Protein AF-A0A355S843-F1 (afdb_monomer_lite)

Foldseek 3Di:
DLQVVLVVQLVVLVVVCVVVVHDSVVSCPVSVVVSVVSLVVVCVVVVHDSQRCQLVVVSVDQVCVVPVVCGPHGSVVPDDRDDPDDADAAEDDLQQAQDPVSADPVRDDDPPADRHVLRNCQVVVHQEYEYEDQLDLVSRVVSLLSNCVRCCVRHVNHAYEYELPQRDAAVVSVVVSVVVLCPDPSNVSNVPPNSYPEYENNHHLVPPPDPVRVVVQVVDDPDTHYDYDPSPD

Sequence (233 aa):
SVFSAWHSLYQQQDCWAREQGCPPLLAHLGTSFVERMLIDGFCRNTGLSFMDAVHSNALGIDLGRIHPELAGTEPSDWLRAPGQSIIARHTVGLGDPLRGGDITEGERISDGLPHALLDAAVQYGLTHFKIKICGNLEVDVPRLRAVVAVISEVSPSFRYTLDGNEQYRDIETFRIHWETYQADPDLAILFEDNRLLFVEQPLHRDVALEEGVRDELAAWIGAPPMIIDESDG

Radius of gyration: 21.84 Å; chains: 1; bounding box: 55×47×53 Å

Structure (mmCIF, N/CA/C/O backbone):
data_AF-A0A355S843-F1
#
_entry.id   AF-A0A355S843-F1
#
loop_
_atom_site.group_PDB
_atom_site.id
_atom_site.type_symbol
_atom_site.label_atom_id
_atom_site.label_alt_id
_atom_site.label_comp_id
_atom_site.label_asym_id
_atom_site.label_entity_id
_atom_site.label_seq_id
_atom_site.pdbx_PDB_ins_code
_atom_site.Cartn_x
_atom_site.Cartn_y
_atom_site.Cartn_z
_atom_site.occupancy
_atom_site.B_iso_or_equiv
_atom_site.auth_seq_id
_atom_site.auth_comp_id
_atom_site.auth_asym_id
_atom_site.auth_atom_id
_atom_site.pdbx_PDB_model_num
ATOM 1 N N . SER A 1 1 ? -20.667 4.429 24.715 1.00 95.44 1 SER A N 1
ATOM 2 C CA . SER A 1 1 ? -19.202 4.426 24.543 1.00 95.44 1 SER A CA 1
ATOM 3 C C . SER A 1 1 ? -18.842 5.303 23.344 1.00 95.44 1 SER A C 1
ATOM 5 O O . SER A 1 1 ? -19.764 5.852 22.739 1.00 95.44 1 SER A O 1
ATOM 7 N N . VAL A 1 2 ? -17.556 5.461 23.000 1.00 97.62 2 VAL A N 1
ATOM 8 C CA . VAL A 1 2 ? -17.143 6.159 21.760 1.00 97.62 2 VAL A CA 1
ATOM 9 C C . VAL A 1 2 ? -17.789 5.489 20.547 1.00 97.62 2 VAL A C 1
ATOM 11 O O . VAL A 1 2 ? -18.437 6.155 19.741 1.00 97.62 2 VAL A O 1
ATOM 14 N N . PHE A 1 3 ? -17.729 4.159 20.503 1.00 97.50 3 PHE A N 1
ATOM 15 C CA . PHE A 1 3 ? -18.347 3.353 19.459 1.00 97.50 3 PHE A CA 1
ATOM 16 C C . PHE A 1 3 ? -19.860 3.584 19.332 1.00 97.50 3 PHE A C 1
ATOM 18 O O . PHE A 1 3 ? -20.354 3.797 18.232 1.00 97.50 3 PHE A O 1
ATOM 25 N N . SER A 1 4 ? -20.625 3.604 20.435 1.00 97.19 4 SER A N 1
ATOM 26 C CA . SER A 1 4 ? -22.083 3.819 20.345 1.00 97.19 4 SER A CA 1
ATOM 27 C C . SER A 1 4 ? -22.446 5.187 19.754 1.00 97.19 4 SER A C 1
ATOM 29 O O . SER A 1 4 ? -23.454 5.303 19.059 1.00 97.19 4 SER A O 1
ATOM 31 N N . ALA A 1 5 ? -21.646 6.220 20.048 1.00 96.81 5 ALA A N 1
ATOM 32 C CA . ALA A 1 5 ? -21.855 7.563 19.514 1.00 96.81 5 ALA A CA 1
ATOM 33 C C . ALA A 1 5 ? -21.564 7.611 18.008 1.00 96.81 5 ALA A C 1
ATOM 35 O O . ALA A 1 5 ? -22.396 8.105 17.247 1.00 96.81 5 ALA A O 1
ATOM 36 N N . TRP A 1 6 ? -20.435 7.034 17.585 1.00 95.81 6 TRP A N 1
ATOM 37 C CA . TRP A 1 6 ? -20.095 6.866 16.172 1.00 95.81 6 TRP A CA 1
ATOM 38 C C . TRP A 1 6 ? -21.171 6.080 15.417 1.00 95.81 6 TRP A C 1
ATOM 40 O O . TRP A 1 6 ? -21.702 6.577 14.431 1.00 95.81 6 TRP A O 1
ATOM 50 N N . HIS A 1 7 ? -21.564 4.909 15.919 1.00 95.50 7 HIS A N 1
ATOM 51 C CA . HIS A 1 7 ? -22.523 4.028 15.251 1.00 95.50 7 HIS A CA 1
ATOM 52 C C . HIS A 1 7 ? -23.886 4.708 15.054 1.00 95.50 7 HIS A C 1
ATOM 54 O O . HIS A 1 7 ? -24.507 4.577 14.004 1.00 95.50 7 HIS A O 1
ATOM 60 N N . SER A 1 8 ? -24.347 5.478 16.045 1.00 95.94 8 SER A N 1
ATOM 61 C CA . SER A 1 8 ? -25.584 6.262 15.932 1.00 95.94 8 SER A CA 1
ATOM 62 C C . SER A 1 8 ? -25.495 7.339 14.846 1.00 95.94 8 SER A C 1
ATOM 64 O O . SER A 1 8 ? -26.435 7.511 14.069 1.00 95.94 8 SER A O 1
ATOM 66 N N . LEU A 1 9 ? -24.368 8.053 14.771 1.00 95.56 9 LEU A N 1
ATOM 67 C CA . LEU A 1 9 ? -24.131 9.062 13.739 1.00 95.56 9 LEU A CA 1
ATOM 68 C C . LEU A 1 9 ? -24.029 8.426 12.348 1.00 95.56 9 LEU A C 1
ATOM 70 O O . LEU A 1 9 ? -24.656 8.914 11.413 1.00 95.56 9 LEU A O 1
ATOM 74 N N . TYR A 1 10 ? -23.279 7.330 12.230 1.00 93.56 10 TYR A N 1
ATOM 75 C CA . TYR A 1 10 ? -23.115 6.575 10.992 1.00 93.56 10 TYR A CA 1
ATOM 76 C C . TYR A 1 10 ? -24.474 6.146 10.427 1.00 93.56 10 TYR A C 1
ATOM 78 O O . TYR A 1 10 ? -24.776 6.432 9.274 1.00 93.56 10 TYR A O 1
ATOM 86 N N . GLN A 1 11 ? -25.342 5.556 11.257 1.00 94.06 11 GLN A N 1
ATOM 87 C CA . GLN A 1 11 ? -26.682 5.131 10.836 1.00 94.06 11 GLN A CA 1
ATOM 88 C C . GLN A 1 11 ? -27.570 6.298 10.388 1.00 94.06 11 GLN A C 1
ATOM 90 O O . GLN A 1 11 ? -28.279 6.185 9.392 1.00 94.06 11 GLN A O 1
ATOM 95 N N . GLN A 1 12 ? -27.542 7.424 11.106 1.00 95.19 12 GLN A N 1
ATOM 96 C CA . GLN A 1 12 ? -28.318 8.608 10.725 1.00 95.19 12 GLN A CA 1
ATOM 97 C C . GLN A 1 12 ? -27.845 9.186 9.389 1.00 95.19 12 GLN A C 1
ATOM 99 O O . GLN A 1 12 ? -28.672 9.511 8.535 1.00 95.19 12 GLN A O 1
ATOM 104 N N . GLN A 1 13 ? -26.527 9.275 9.198 1.00 95.38 13 GLN A N 1
ATOM 105 C CA . GLN A 1 13 ? -25.933 9.756 7.957 1.00 95.38 13 GLN A CA 1
ATOM 106 C C . GLN A 1 13 ? -26.242 8.822 6.785 1.00 95.38 13 GLN A C 1
ATOM 108 O O . GLN A 1 13 ? -26.560 9.301 5.699 1.00 95.38 13 GLN A O 1
ATOM 113 N N . ASP A 1 14 ? -26.191 7.507 7.004 1.00 93.69 14 ASP A N 1
ATOM 114 C CA . ASP A 1 14 ? -26.493 6.511 5.976 1.00 93.69 14 ASP A CA 1
ATOM 115 C C . ASP A 1 14 ? -27.955 6.595 5.515 1.00 93.69 14 ASP A C 1
ATOM 117 O O . ASP A 1 14 ? -28.233 6.641 4.316 1.00 93.69 14 ASP A O 1
ATOM 121 N N . CYS A 1 15 ? -28.898 6.703 6.459 1.00 95.31 15 CYS A N 1
ATOM 122 C CA . CYS A 1 15 ? -30.313 6.908 6.146 1.00 95.31 15 CYS A CA 1
ATOM 123 C C . CYS A 1 15 ? -30.531 8.180 5.319 1.00 95.31 15 CYS A C 1
ATOM 125 O O . CYS A 1 15 ? -31.154 8.124 4.259 1.00 95.31 15 CYS A O 1
ATOM 127 N N . TRP A 1 16 ? -29.975 9.310 5.767 1.00 95.38 16 TRP A N 1
ATOM 128 C CA . TRP A 1 16 ? -30.074 10.576 5.040 1.00 95.38 16 TRP A CA 1
ATOM 129 C C . TRP A 1 16 ? -29.476 10.472 3.631 1.00 95.38 16 TRP A C 1
ATOM 131 O O . TRP A 1 16 ? -30.093 10.904 2.661 1.00 95.38 16 TRP A O 1
ATOM 141 N N . ALA A 1 17 ? -28.301 9.858 3.490 1.00 94.56 17 ALA A N 1
ATOM 142 C CA . ALA A 1 17 ? -27.624 9.737 2.205 1.00 94.56 17 ALA A CA 1
ATOM 143 C C . ALA A 1 17 ? -28.431 8.919 1.195 1.00 94.56 17 ALA A C 1
ATOM 145 O O . ALA A 1 17 ? -28.553 9.334 0.042 1.00 94.56 17 ALA A O 1
ATOM 146 N N . ARG A 1 18 ? -29.041 7.810 1.633 1.00 93.88 18 ARG A N 1
ATOM 147 C CA . ARG A 1 18 ? -29.942 7.004 0.795 1.00 93.88 18 ARG A CA 1
ATOM 148 C C . ARG A 1 18 ? -31.148 7.813 0.327 1.00 93.88 18 ARG A C 1
ATOM 150 O O . ARG A 1 18 ? -31.499 7.743 -0.847 1.00 93.88 18 ARG A O 1
ATOM 157 N N . GLU A 1 19 ? -31.751 8.607 1.210 1.00 95.88 19 GLU A N 1
ATOM 158 C CA . GLU A 1 19 ? -32.875 9.487 0.855 1.00 95.88 19 GLU A CA 1
ATOM 159 C C . GLU A 1 19 ? -32.478 10.566 -0.161 1.00 95.88 19 GLU A C 1
ATOM 161 O O . GLU A 1 19 ? -33.277 10.921 -1.026 1.00 95.88 19 GLU A O 1
ATOM 166 N N . GLN A 1 20 ? -31.247 11.076 -0.079 1.00 95.31 20 GLN A N 1
ATOM 167 C CA . GLN A 1 20 ? -30.725 12.099 -0.990 1.00 95.31 20 GLN A CA 1
ATOM 168 C C . GLN A 1 20 ? -30.059 11.530 -2.254 1.00 95.31 20 GLN A C 1
ATOM 170 O O . GLN A 1 20 ? -29.595 12.300 -3.095 1.00 95.31 20 GLN A O 1
ATOM 175 N N . GLY A 1 21 ? -29.973 10.203 -2.397 1.00 93.88 21 GLY A N 1
ATOM 176 C CA . GLY A 1 21 ? -29.239 9.563 -3.493 1.00 93.88 21 GLY A CA 1
ATOM 177 C C . GLY A 1 21 ? -27.739 9.885 -3.494 1.00 93.88 21 GLY A C 1
ATOM 178 O O . GLY A 1 21 ? -27.110 9.894 -4.550 1.00 93.88 21 GLY A O 1
ATOM 179 N N . CYS A 1 22 ? -27.162 10.197 -2.331 1.00 92.31 22 CYS A N 1
ATOM 180 C CA . CYS A 1 22 ? -25.731 10.436 -2.194 1.00 92.31 22 CYS A CA 1
ATOM 181 C C . CYS A 1 22 ? -24.971 9.103 -2.129 1.00 92.31 22 CYS A C 1
ATOM 183 O O . CYS A 1 22 ? -25.371 8.215 -1.374 1.00 92.31 22 CYS A O 1
ATOM 185 N N . PRO A 1 23 ? -23.854 8.960 -2.864 1.00 88.06 23 PRO A N 1
ATOM 186 C CA . PRO A 1 23 ? -23.046 7.751 -2.798 1.00 88.06 23 PRO A CA 1
ATOM 187 C C . PRO A 1 23 ? -22.423 7.574 -1.397 1.00 88.06 23 PRO A C 1
ATOM 189 O O . PRO A 1 23 ? -22.030 8.576 -0.782 1.00 88.06 23 PRO A O 1
ATOM 192 N N . PRO A 1 24 ? -22.283 6.329 -0.894 1.00 84.75 24 PRO A N 1
ATOM 193 C CA . PRO A 1 24 ? -21.813 6.054 0.468 1.00 84.75 24 PRO A CA 1
ATOM 194 C C . PRO A 1 24 ? -20.470 6.704 0.813 1.00 84.75 24 PRO A C 1
ATOM 196 O O . PRO A 1 24 ? -20.325 7.285 1.887 1.00 84.75 24 PRO A O 1
ATOM 199 N N . LEU A 1 25 ? -19.509 6.689 -0.118 1.00 83.25 25 LEU A N 1
ATOM 200 C CA . LEU A 1 25 ? -18.191 7.296 0.091 1.00 83.25 25 LEU A CA 1
ATOM 201 C C . LEU A 1 25 ? -18.289 8.793 0.428 1.00 83.25 25 LEU A C 1
ATOM 203 O O . LEU A 1 25 ? -17.630 9.279 1.347 1.00 83.25 25 LEU A O 1
ATOM 207 N N . LEU A 1 26 ? -19.148 9.524 -0.288 1.00 86.38 26 LEU A N 1
ATOM 208 C CA . LEU A 1 26 ? -19.381 10.944 -0.028 1.00 86.38 26 LEU A CA 1
ATOM 209 C C . LEU A 1 26 ? -20.086 11.148 1.316 1.00 86.38 26 LEU A C 1
ATOM 211 O O . LEU A 1 26 ? -19.730 12.051 2.074 1.00 86.38 26 LEU A O 1
ATOM 215 N N . ALA A 1 27 ? -21.077 10.309 1.611 1.00 88.56 27 ALA A N 1
ATOM 216 C CA . ALA A 1 27 ? -21.858 10.397 2.835 1.00 88.56 27 ALA A CA 1
ATOM 217 C C . ALA A 1 27 ? -21.005 10.197 4.093 1.00 88.56 27 ALA A C 1
ATOM 219 O O . ALA A 1 27 ? -21.168 10.940 5.063 1.00 88.56 27 ALA A O 1
ATOM 220 N N . HIS A 1 28 ? -20.085 9.231 4.061 1.00 89.75 28 HIS A N 1
ATOM 221 C CA . HIS A 1 28 ? -19.343 8.774 5.237 1.00 89.75 28 HIS A CA 1
ATOM 222 C C . HIS A 1 28 ? -17.977 9.441 5.424 1.00 89.75 28 HIS A C 1
ATOM 224 O O . HIS A 1 28 ? -17.373 9.341 6.493 1.00 89.75 28 HIS A O 1
ATOM 230 N N . LEU A 1 29 ? -17.503 10.221 4.447 1.00 89.81 29 LEU A N 1
ATOM 231 C CA . LEU A 1 29 ? -16.269 10.992 4.607 1.00 89.81 29 LEU A CA 1
ATOM 232 C C . LEU A 1 29 ? -16.352 11.945 5.812 1.00 89.81 29 LEU A C 1
ATOM 234 O O . LEU A 1 29 ? -15.437 11.990 6.635 1.00 89.81 29 LEU A O 1
ATOM 238 N N . GLY A 1 30 ? -17.466 12.670 5.957 1.00 86.56 30 GLY A N 1
ATOM 239 C CA . GLY A 1 30 ? -17.681 13.599 7.070 1.00 86.56 30 GLY A CA 1
ATOM 240 C C . GLY A 1 30 ? -17.761 12.904 8.432 1.00 86.56 30 GLY A C 1
ATOM 241 O O . GLY A 1 30 ? -17.159 13.365 9.404 1.00 86.56 30 GLY A O 1
ATOM 242 N N . THR A 1 31 ? -18.459 11.769 8.506 1.00 90.88 31 THR A N 1
ATOM 243 C CA . THR A 1 31 ? -18.607 11.003 9.754 1.00 90.88 31 THR A CA 1
ATOM 244 C C . THR A 1 31 ? -17.281 10.404 10.210 1.00 90.88 31 THR A C 1
ATOM 246 O O . THR A 1 31 ? -17.019 10.398 11.413 1.00 90.88 31 THR A O 1
ATOM 249 N N . SER A 1 32 ? -16.394 10.032 9.279 1.00 92.44 32 SER A N 1
ATOM 250 C CA . SER A 1 32 ? -15.044 9.548 9.603 1.00 92.44 32 SER A CA 1
ATOM 251 C C . SER A 1 32 ? -14.192 10.587 10.351 1.00 92.44 32 SER A C 1
ATOM 253 O O . SER A 1 32 ? -13.403 10.237 11.229 1.00 92.44 32 SER A O 1
ATOM 255 N N . PHE A 1 33 ? -14.363 11.887 10.080 1.00 94.00 33 PHE A N 1
ATOM 256 C CA . PHE A 1 33 ? -13.656 12.933 10.830 1.00 94.00 33 PHE A CA 1
ATOM 257 C C . PHE A 1 33 ? -14.190 13.070 12.257 1.00 94.00 33 PHE A C 1
ATOM 259 O O . PHE A 1 33 ? -13.407 13.237 13.195 1.00 94.00 33 PHE A O 1
ATOM 266 N N . VAL A 1 34 ? -15.511 12.965 12.432 1.00 95.25 34 VAL A N 1
ATOM 267 C CA . VAL A 1 34 ? -16.142 12.994 13.759 1.00 95.25 34 VAL A CA 1
ATOM 268 C C . VAL A 1 34 ? -15.715 11.778 14.578 1.00 95.25 34 VAL A C 1
ATOM 270 O O . VAL A 1 34 ? -15.383 11.923 15.750 1.00 95.25 34 VAL A O 1
ATOM 273 N N . GLU A 1 35 ? -15.649 10.600 13.963 1.00 95.56 35 GLU A N 1
ATOM 274 C CA . GLU A 1 35 ? -15.127 9.381 14.582 1.00 95.56 35 GLU A CA 1
ATOM 275 C C . GLU A 1 35 ? -13.710 9.578 15.130 1.00 95.56 35 GLU A C 1
ATOM 277 O O . GLU A 1 35 ? -13.471 9.390 16.325 1.00 95.56 35 GLU A O 1
ATOM 282 N N . ARG A 1 36 ? -12.783 10.033 14.276 1.00 96.88 36 ARG A N 1
ATOM 283 C CA . ARG A 1 36 ? -11.385 10.291 14.657 1.00 96.88 36 ARG A CA 1
ATOM 284 C C . ARG A 1 36 ? -11.292 11.306 15.794 1.00 96.88 36 ARG A C 1
ATOM 286 O O . ARG A 1 36 ? -10.503 11.113 16.713 1.00 96.88 36 ARG A O 1
ATOM 293 N N . MET A 1 37 ? -12.118 12.354 15.764 1.00 97.62 37 MET A N 1
ATOM 294 C CA . MET A 1 37 ? -12.192 13.353 16.834 1.00 97.62 37 MET A CA 1
ATOM 295 C C . MET A 1 37 ? -12.676 12.743 18.158 1.00 97.62 37 MET A C 1
ATOM 297 O O . MET A 1 37 ? -12.098 13.028 19.206 1.00 97.62 37 MET A O 1
ATOM 301 N N . LEU A 1 38 ? -13.723 11.910 18.134 1.00 97.94 38 LEU A N 1
ATOM 302 C CA . LEU A 1 38 ? -14.238 11.246 19.336 1.00 97.94 38 LEU A CA 1
ATOM 303 C C . LEU A 1 38 ? -13.192 10.301 19.943 1.00 97.94 38 LEU A C 1
ATOM 305 O O . LEU A 1 38 ? -13.005 10.300 21.161 1.00 97.94 38 LEU A O 1
ATOM 309 N N . ILE A 1 39 ? -12.493 9.535 19.103 1.00 98.31 39 ILE A N 1
ATOM 310 C CA . ILE A 1 39 ? -11.417 8.628 19.518 1.00 98.31 39 ILE A CA 1
ATOM 311 C C . ILE A 1 39 ? -10.241 9.412 20.115 1.00 98.31 39 ILE A C 1
ATOM 313 O O . ILE A 1 39 ? -9.806 9.091 21.222 1.00 98.31 39 ILE A O 1
ATOM 317 N N . ASP A 1 40 ? -9.748 10.451 19.434 1.00 98.31 40 ASP A N 1
ATOM 318 C CA . ASP A 1 40 ? -8.637 11.286 19.916 1.00 98.31 40 ASP A CA 1
ATOM 319 C C . ASP A 1 40 ? -8.990 11.977 21.241 1.00 98.31 40 ASP A C 1
ATOM 321 O O . ASP A 1 40 ? -8.224 11.901 22.204 1.00 98.31 40 ASP A O 1
ATOM 325 N N . GLY A 1 41 ? -10.184 12.568 21.339 1.00 98.31 41 GLY A N 1
ATOM 326 C CA . GLY A 1 41 ? -10.671 13.191 22.569 1.00 98.31 41 GLY A CA 1
ATOM 327 C C . GLY A 1 41 ? -10.756 12.204 23.736 1.00 98.31 41 GLY A C 1
ATOM 328 O O . GLY A 1 41 ? -10.323 12.520 24.847 1.00 98.31 41 GLY A O 1
ATOM 329 N N . PHE A 1 42 ? -11.251 10.989 23.487 1.00 98.56 42 PHE A N 1
ATOM 330 C CA . PHE A 1 42 ? -11.300 9.929 24.493 1.00 98.56 42 PHE A CA 1
ATOM 331 C C . PHE A 1 42 ? -9.901 9.500 24.948 1.00 98.56 42 PHE A C 1
ATOM 333 O O . PHE A 1 42 ? -9.640 9.441 26.153 1.00 98.56 42 PHE A O 1
ATOM 340 N N . CYS A 1 43 ? -8.992 9.238 24.006 1.00 98.44 43 CYS A N 1
ATOM 341 C CA . CYS A 1 43 ? -7.622 8.812 24.297 1.00 98.44 43 CYS A CA 1
ATOM 342 C C . CYS A 1 43 ? -6.876 9.874 25.114 1.00 98.44 43 CYS A C 1
ATOM 344 O O . CYS A 1 43 ? -6.309 9.571 26.162 1.00 98.44 43 CYS A O 1
ATOM 346 N N . ARG A 1 44 ? -6.968 11.150 24.717 1.00 98.38 44 ARG A N 1
ATOM 347 C CA . ARG A 1 44 ? -6.356 12.268 25.455 1.00 98.38 44 ARG A CA 1
ATOM 348 C C . ARG A 1 44 ? -6.911 12.419 26.864 1.00 98.38 44 ARG A C 1
ATOM 350 O O . ARG A 1 44 ? -6.141 12.632 27.795 1.00 98.38 44 ARG A O 1
ATOM 357 N N . ASN A 1 45 ? -8.228 12.307 27.031 1.00 98.38 45 ASN A N 1
ATOM 358 C CA . ASN A 1 45 ? -8.865 12.443 28.341 1.00 98.38 45 ASN A CA 1
ATOM 359 C C . ASN A 1 45 ? -8.516 11.288 29.294 1.00 98.38 45 ASN A C 1
ATOM 361 O O . ASN A 1 45 ? -8.454 11.483 30.504 1.00 98.38 45 ASN A O 1
ATOM 365 N N . THR A 1 46 ? -8.306 10.084 28.761 1.00 98.00 46 THR A N 1
ATOM 366 C CA . THR A 1 46 ? -8.016 8.876 29.553 1.00 98.00 46 THR A CA 1
ATOM 367 C C . THR A 1 46 ? -6.524 8.583 29.703 1.00 98.00 46 THR A C 1
ATOM 369 O O . THR A 1 46 ? -6.152 7.751 30.526 1.00 98.00 46 THR A O 1
ATOM 372 N N . GLY A 1 47 ? -5.666 9.259 28.936 1.00 97.88 47 GLY A N 1
ATOM 373 C CA . GLY A 1 47 ? -4.228 8.992 28.898 1.00 97.88 47 GLY A CA 1
ATOM 374 C C . GLY A 1 47 ? -3.859 7.676 28.205 1.00 97.88 47 GLY A C 1
ATOM 375 O O . GLY A 1 47 ? -2.720 7.234 28.332 1.00 97.88 47 GLY A O 1
ATOM 376 N N . LEU A 1 48 ? -4.796 7.046 27.490 1.00 97.19 48 LEU A N 1
ATOM 377 C CA . LEU A 1 48 ? -4.550 5.823 26.727 1.00 97.19 48 LEU A CA 1
ATOM 378 C C . LEU A 1 48 ? -4.022 6.158 25.332 1.00 97.19 48 LEU A C 1
ATOM 380 O O . LEU A 1 48 ? -4.468 7.118 24.701 1.00 97.19 48 LEU A O 1
ATOM 384 N N . SER A 1 49 ? -3.105 5.337 24.819 1.00 94.94 49 SER A N 1
ATOM 385 C CA . SER A 1 49 ? -2.802 5.349 23.388 1.00 94.94 49 SER A CA 1
ATOM 386 C C . SER A 1 49 ? -3.990 4.790 22.596 1.00 94.94 49 SER A C 1
ATOM 388 O O . SER A 1 49 ? -4.802 4.035 23.135 1.00 94.94 49 SER A O 1
ATOM 390 N N . PHE A 1 50 ? -4.084 5.110 21.301 1.00 94.75 50 PHE A N 1
ATOM 391 C CA . PHE A 1 50 ? -5.097 4.503 20.429 1.00 94.75 50 PHE A CA 1
ATOM 392 C C . PHE A 1 50 ? -5.026 2.968 20.463 1.00 94.75 50 PHE A C 1
ATOM 394 O O . PHE A 1 50 ? -6.053 2.306 20.592 1.00 94.75 50 PHE A O 1
ATOM 401 N N . MET A 1 51 ? -3.809 2.414 20.425 1.00 93.19 51 MET A N 1
ATOM 402 C CA . MET A 1 51 ? -3.590 0.968 20.468 1.00 93.19 51 MET A CA 1
ATOM 403 C C . MET A 1 51 ? -4.130 0.349 21.755 1.00 93.19 51 MET A C 1
ATOM 405 O O . MET A 1 51 ? -4.854 -0.642 21.693 1.00 93.19 51 MET A O 1
ATOM 409 N N . ASP A 1 52 ? -3.837 0.953 22.909 1.00 94.06 52 ASP A N 1
ATOM 410 C CA . ASP A 1 52 ? -4.321 0.447 24.195 1.00 94.06 52 ASP A CA 1
ATOM 411 C C . ASP A 1 52 ? -5.839 0.587 24.307 1.00 94.06 52 ASP A C 1
ATOM 413 O O . ASP A 1 52 ? -6.508 -0.323 24.796 1.00 94.06 52 ASP A O 1
ATOM 417 N N . ALA A 1 53 ? -6.403 1.698 23.827 1.00 96.56 53 ALA A N 1
ATOM 418 C CA . ALA A 1 53 ? -7.839 1.944 23.862 1.00 96.56 53 ALA A CA 1
ATOM 419 C C . ALA A 1 53 ? -8.627 0.943 23.000 1.00 96.56 53 ALA A C 1
ATOM 421 O O . ALA A 1 53 ? -9.697 0.498 23.416 1.00 96.56 53 ALA A O 1
ATOM 422 N N . VAL A 1 54 ? -8.099 0.561 21.832 1.00 95.56 54 VAL A N 1
ATOM 423 C CA . VAL A 1 54 ? -8.686 -0.482 20.976 1.00 95.56 54 VAL A CA 1
ATOM 424 C C . VAL A 1 54 ? -8.488 -1.862 21.597 1.00 95.56 54 VAL A C 1
ATOM 426 O O . VAL A 1 54 ? -9.461 -2.586 21.779 1.00 95.56 54 VAL A O 1
ATOM 429 N N . HIS A 1 55 ? -7.258 -2.225 21.971 1.00 94.38 55 HIS A N 1
ATOM 430 C CA . HIS A 1 55 ? -6.943 -3.569 22.464 1.00 94.38 55 HIS A CA 1
ATOM 431 C C . HIS A 1 55 ? -7.646 -3.891 23.792 1.00 94.38 55 HIS A C 1
ATOM 433 O O . HIS A 1 55 ? -8.071 -5.020 24.001 1.00 94.38 55 HIS A O 1
ATOM 439 N N . SER A 1 56 ? -7.787 -2.925 24.702 1.00 94.81 56 SER A N 1
ATOM 440 C CA . SER A 1 56 ? -8.533 -3.106 25.964 1.00 94.81 56 SER A CA 1
ATOM 441 C C . SER A 1 56 ? -10.049 -2.931 25.819 1.00 94.81 56 SER A C 1
ATOM 443 O O . SER A 1 56 ? -10.774 -2.988 26.811 1.00 94.81 56 SER A O 1
ATOM 445 N N . ASN A 1 57 ? -10.518 -2.657 24.601 1.00 97.00 57 ASN A N 1
ATOM 446 C CA . ASN A 1 57 ? -11.878 -2.247 24.282 1.00 97.00 57 ASN A CA 1
ATOM 447 C C . ASN A 1 57 ? -12.422 -1.062 25.114 1.00 97.00 57 ASN A C 1
ATOM 449 O O . ASN A 1 57 ? -13.624 -0.940 25.359 1.00 97.00 57 ASN A O 1
ATOM 453 N N . ALA A 1 58 ? -11.563 -0.126 25.523 1.00 97.94 58 ALA A N 1
ATOM 454 C CA . ALA A 1 58 ? -11.980 1.077 26.251 1.00 97.94 58 ALA A CA 1
ATOM 455 C C . ALA A 1 58 ? -12.945 1.963 25.432 1.00 97.94 58 ALA A C 1
ATOM 457 O O . ALA A 1 58 ? -13.768 2.691 25.992 1.00 97.94 58 ALA A O 1
ATOM 458 N N . LEU A 1 59 ? -12.880 1.874 24.099 1.00 98.06 59 LEU A N 1
ATOM 459 C CA . LEU A 1 59 ? -13.787 2.562 23.173 1.00 98.06 59 LEU A CA 1
ATOM 460 C C . LEU A 1 59 ? -15.195 1.939 23.124 1.00 98.06 59 LEU A C 1
ATOM 462 O O . LEU A 1 59 ? -16.117 2.571 22.592 1.00 98.06 59 LEU A O 1
ATOM 466 N N . GLY A 1 60 ? -15.374 0.745 23.702 1.00 97.81 60 GLY A N 1
ATOM 467 C CA . GLY A 1 60 ? -16.617 -0.026 23.738 1.00 97.81 60 GLY A CA 1
ATOM 468 C C . GLY A 1 60 ? -17.099 -0.463 22.358 1.00 97.81 60 GLY A C 1
ATOM 469 O O . GLY A 1 60 ? -18.286 -0.299 22.074 1.00 97.81 60 GLY A O 1
ATOM 470 N N . ILE A 1 61 ? -16.166 -0.916 21.517 1.00 97.44 61 ILE A N 1
ATOM 471 C CA . ILE A 1 61 ? -16.375 -1.506 20.194 1.00 97.44 61 ILE A CA 1
ATOM 472 C C . ILE A 1 61 ? -17.213 -2.773 20.349 1.00 97.44 61 ILE A C 1
ATOM 474 O O . ILE A 1 61 ? -16.877 -3.653 21.137 1.00 97.44 61 ILE A O 1
ATOM 478 N N . ASP A 1 62 ? -18.297 -2.852 19.583 1.00 97.06 62 ASP A N 1
ATOM 479 C CA . ASP A 1 62 ? -19.158 -4.029 19.481 1.00 97.06 62 ASP A CA 1
ATOM 480 C C . ASP A 1 62 ? -18.995 -4.603 18.069 1.00 97.06 62 ASP A C 1
ATOM 482 O O . ASP A 1 62 ? -19.647 -4.152 17.123 1.00 97.06 62 ASP A O 1
ATOM 486 N N . LEU A 1 63 ? -18.067 -5.556 17.916 1.00 96.50 63 LEU A N 1
ATOM 487 C CA . LEU A 1 63 ? -17.720 -6.139 16.615 1.00 96.50 63 LEU A CA 1
ATOM 488 C C . LEU A 1 63 ? -18.925 -6.823 15.955 1.00 96.50 63 LEU A C 1
ATOM 490 O O . LEU A 1 63 ? -19.084 -6.733 14.740 1.00 96.50 63 LEU A O 1
ATOM 494 N N . GLY A 1 64 ? -19.821 -7.411 16.756 1.00 96.69 64 GLY A N 1
ATOM 495 C CA . GLY A 1 64 ? -21.038 -8.076 16.286 1.00 96.69 64 GLY A CA 1
ATOM 496 C C . GLY A 1 64 ? -22.050 -7.145 15.617 1.00 96.69 64 GLY A C 1
ATOM 497 O O . GLY A 1 64 ? -22.901 -7.611 14.860 1.00 96.69 64 GLY A O 1
ATOM 498 N N . ARG A 1 65 ? -21.970 -5.831 15.866 1.00 95.31 65 ARG A N 1
ATOM 499 C CA . ARG A 1 65 ? -22.791 -4.831 15.163 1.00 95.31 65 ARG A CA 1
ATOM 500 C C . ARG A 1 65 ? -22.262 -4.462 13.786 1.00 95.31 65 ARG A C 1
ATOM 502 O O . ARG A 1 65 ? -23.036 -3.948 12.987 1.00 95.31 65 ARG A O 1
ATOM 509 N N . ILE A 1 66 ? -20.977 -4.694 13.532 1.00 91.69 66 ILE A N 1
ATOM 510 C CA . ILE A 1 66 ? -20.366 -4.476 12.218 1.00 91.69 66 ILE A CA 1
ATOM 511 C C . ILE A 1 66 ? -20.437 -5.781 11.415 1.00 91.69 66 ILE A C 1
ATOM 513 O O . ILE A 1 66 ? -20.983 -5.800 10.317 1.00 91.69 66 ILE A O 1
ATOM 517 N N . HIS A 1 67 ? -19.958 -6.878 12.006 1.00 93.88 67 HIS A N 1
ATOM 518 C CA . HIS A 1 67 ? -19.872 -8.202 11.392 1.00 93.88 67 HIS A CA 1
ATOM 519 C C . HIS A 1 67 ? -20.523 -9.248 12.313 1.00 93.88 67 HIS A C 1
ATOM 521 O O . HIS A 1 67 ? -19.960 -9.552 13.371 1.00 93.88 67 HIS A O 1
ATOM 527 N N . PRO A 1 68 ? -21.699 -9.808 11.962 1.00 95.75 68 PRO A N 1
ATOM 528 C CA . PRO A 1 68 ? -22.423 -10.756 12.814 1.00 95.75 68 PRO A CA 1
ATOM 529 C C . PRO A 1 68 ? -21.602 -11.976 13.258 1.00 95.75 68 PRO A C 1
ATOM 531 O O . PRO A 1 68 ? -21.793 -12.483 14.362 1.00 95.75 68 PRO A O 1
ATOM 534 N N . GLU A 1 69 ? -20.669 -12.439 12.430 1.00 96.50 69 GLU A N 1
ATOM 535 C CA . GLU A 1 69 ? -19.751 -13.546 12.708 1.00 96.50 69 GLU A CA 1
ATOM 536 C C . GLU A 1 69 ? -18.755 -13.261 13.844 1.00 96.50 69 GLU A C 1
ATOM 538 O O . GLU A 1 69 ? -18.202 -14.198 14.417 1.00 96.50 69 GLU A O 1
ATOM 543 N N . LEU A 1 70 ? -18.562 -11.990 14.211 1.00 97.00 70 LEU A N 1
ATOM 544 C CA . LEU A 1 70 ? -17.709 -11.559 15.323 1.00 97.00 70 LEU A CA 1
ATOM 545 C C . LEU A 1 70 ? -18.499 -11.310 16.618 1.00 97.00 70 LEU A C 1
ATOM 547 O O . LEU A 1 70 ? -17.945 -10.805 17.599 1.00 97.00 70 LEU A O 1
ATOM 551 N N . ALA A 1 71 ? -19.794 -11.640 16.645 1.00 97.50 71 ALA A N 1
ATOM 552 C CA . ALA A 1 71 ? -20.641 -11.422 17.810 1.00 97.50 71 ALA A CA 1
ATOM 553 C C . ALA A 1 71 ? -20.093 -12.121 19.065 1.00 97.50 71 ALA A C 1
ATOM 555 O O . ALA A 1 71 ? -19.806 -13.317 19.068 1.00 97.50 71 ALA A O 1
ATOM 556 N N . GLY A 1 72 ? -19.989 -11.359 20.157 1.00 95.88 72 GLY A N 1
ATOM 557 C CA . GLY A 1 72 ? -19.479 -11.847 21.440 1.00 95.88 72 GLY A CA 1
ATOM 558 C C . GLY A 1 72 ? -17.955 -11.950 21.530 1.00 95.88 72 GLY A C 1
ATOM 559 O O . GLY A 1 72 ? -17.466 -12.421 22.553 1.00 95.88 72 GLY A O 1
ATOM 560 N N . THR A 1 73 ? -17.225 -11.517 20.498 1.00 97.38 73 THR A N 1
ATOM 561 C CA . THR A 1 73 ? -15.763 -11.387 20.539 1.00 97.38 73 THR A CA 1
ATOM 562 C C . THR A 1 73 ? -15.344 -9.949 20.819 1.00 97.38 73 THR A C 1
ATOM 564 O O . THR A 1 73 ? -16.063 -8.996 20.510 1.00 97.38 73 THR A O 1
ATOM 567 N N . GLU A 1 74 ? -14.162 -9.806 21.397 1.00 96.06 74 GLU A N 1
ATOM 568 C CA . GLU A 1 74 ? -13.529 -8.540 21.738 1.00 96.06 74 GLU A CA 1
ATOM 569 C C . GLU A 1 74 ? -12.351 -8.258 20.789 1.00 96.06 74 GLU A C 1
ATOM 571 O O . GLU A 1 74 ? -11.737 -9.193 20.266 1.00 96.06 74 GLU A O 1
ATOM 576 N N . PRO A 1 75 ? -11.949 -6.988 20.583 1.00 95.44 75 PRO A N 1
ATOM 577 C CA . PRO A 1 75 ? -10.762 -6.664 19.790 1.00 95.44 75 PRO A CA 1
ATOM 578 C C . PRO A 1 75 ? -9.503 -7.451 20.199 1.00 95.44 75 PRO A C 1
ATOM 580 O O . PRO A 1 75 ? -8.735 -7.870 19.335 1.00 95.44 75 PRO A O 1
ATOM 583 N N . SER A 1 76 ? -9.301 -7.709 21.496 1.00 94.94 76 SER A N 1
ATOM 584 C CA . SER A 1 76 ? -8.158 -8.481 22.010 1.00 94.94 76 SER A CA 1
ATOM 585 C C . SER A 1 76 ? -8.148 -9.957 21.612 1.00 94.94 76 SER A C 1
ATOM 587 O O . SER A 1 76 ? -7.096 -10.586 21.691 1.00 94.94 76 SER A O 1
ATOM 589 N N . ASP A 1 77 ? -9.286 -10.524 21.205 1.00 95.50 77 ASP A N 1
ATOM 590 C CA . ASP A 1 77 ? -9.347 -11.921 20.759 1.00 95.50 77 ASP A CA 1
ATOM 591 C C . ASP A 1 77 ? -8.659 -12.102 19.396 1.00 95.50 77 ASP A C 1
ATOM 593 O O . ASP A 1 77 ? -8.181 -13.189 19.065 1.00 95.50 77 ASP A O 1
ATOM 597 N N . TRP A 1 78 ? -8.569 -11.017 18.620 1.00 93.88 78 TRP A N 1
ATOM 598 C CA . TRP A 1 78 ? -8.069 -11.008 17.245 1.00 93.88 78 TRP A CA 1
ATOM 599 C C . TRP A 1 78 ? -6.766 -10.223 17.086 1.00 93.88 78 TRP A C 1
ATOM 601 O O . TRP A 1 78 ? -5.925 -10.558 16.247 1.00 93.88 78 TRP A O 1
ATOM 611 N N . LEU A 1 79 ? -6.579 -9.175 17.889 1.00 91.88 79 LEU A N 1
ATOM 612 C CA . LEU A 1 79 ? -5.410 -8.310 17.828 1.00 91.88 79 LEU A CA 1
ATOM 613 C C . LEU A 1 79 ? -4.294 -8.847 18.719 1.00 91.88 79 LEU A C 1
ATOM 615 O O . LEU A 1 79 ? -4.458 -9.070 19.914 1.00 91.88 79 LEU A O 1
ATOM 619 N N . ARG A 1 80 ? -3.107 -9.001 18.132 1.00 86.94 80 ARG A N 1
ATOM 620 C CA . ARG A 1 80 ? -1.882 -9.216 18.906 1.00 86.94 80 ARG A CA 1
ATOM 621 C C . ARG A 1 80 ? -1.445 -7.902 19.553 1.00 86.94 80 ARG A C 1
ATOM 623 O O . ARG A 1 80 ? -1.836 -6.820 19.114 1.00 86.94 80 ARG A O 1
ATOM 630 N N . ALA A 1 81 ? -0.559 -8.006 20.543 1.00 81.50 81 ALA A N 1
ATOM 631 C CA . ALA A 1 81 ? 0.124 -6.839 21.086 1.00 81.50 81 ALA A CA 1
ATOM 632 C C . ALA A 1 81 ? 0.780 -6.019 19.951 1.00 81.50 81 ALA A C 1
ATOM 634 O O . ALA A 1 81 ? 1.325 -6.613 19.011 1.00 81.50 81 ALA A O 1
ATOM 635 N N . PRO A 1 82 ? 0.732 -4.676 20.021 1.00 80.69 82 PRO A N 1
ATOM 636 C CA . PRO A 1 82 ? 1.267 -3.816 18.975 1.00 80.69 82 PRO A CA 1
ATOM 637 C C . PRO A 1 82 ? 2.761 -4.072 18.751 1.00 80.69 82 PRO A C 1
ATOM 639 O O . PRO A 1 82 ? 3.525 -4.297 19.692 1.00 80.69 82 PRO A O 1
ATOM 642 N N . GLY A 1 83 ? 3.185 -4.011 17.488 1.00 84.75 83 GLY A N 1
ATOM 643 C CA . GLY A 1 83 ? 4.603 -4.030 17.141 1.00 84.75 83 GLY A CA 1
ATOM 644 C C . GLY A 1 83 ? 5.326 -2.779 17.649 1.00 84.75 83 GLY A C 1
ATOM 645 O O . GLY A 1 83 ? 4.724 -1.720 17.806 1.00 84.75 83 GLY A O 1
ATOM 646 N N . GLN A 1 84 ? 6.636 -2.888 17.883 1.00 89.19 84 GLN A N 1
ATOM 647 C CA . GLN A 1 84 ? 7.471 -1.742 18.280 1.00 89.19 84 GLN A CA 1
ATOM 648 C C . GLN A 1 84 ? 7.871 -0.850 17.097 1.00 89.19 84 GLN A C 1
ATOM 650 O O . GLN A 1 84 ? 8.324 0.276 17.289 1.00 89.19 84 GLN A O 1
ATOM 655 N N . SER A 1 85 ? 7.731 -1.356 15.875 1.00 91.38 85 SER A N 1
ATOM 656 C CA . SER A 1 85 ? 8.059 -0.646 14.647 1.00 91.38 85 SER A CA 1
ATOM 657 C C . SER A 1 85 ? 7.148 -1.097 13.511 1.00 91.38 85 SER A C 1
ATOM 659 O O . SER A 1 85 ? 6.574 -2.188 13.540 1.00 91.38 85 SER A O 1
ATOM 661 N N . ILE A 1 86 ? 7.029 -0.234 12.506 1.00 92.06 86 ILE A N 1
ATOM 662 C CA . ILE A 1 86 ? 6.356 -0.523 11.243 1.00 92.06 86 ILE A CA 1
ATOM 663 C C . ILE A 1 86 ? 7.323 -0.259 10.096 1.00 92.06 86 ILE A C 1
ATOM 665 O O . ILE A 1 86 ? 8.216 0.584 10.198 1.00 92.06 86 ILE A O 1
ATOM 669 N N . ILE A 1 87 ? 7.133 -0.975 8.996 1.00 93.88 87 ILE A N 1
ATOM 670 C CA . ILE A 1 87 ? 7.864 -0.728 7.759 1.00 93.88 87 ILE A CA 1
ATOM 671 C C . ILE A 1 87 ? 7.040 0.250 6.925 1.00 93.88 87 ILE A C 1
ATOM 673 O O . ILE A 1 87 ? 5.939 -0.080 6.485 1.00 93.88 87 ILE A O 1
ATOM 677 N N . ALA A 1 88 ? 7.578 1.446 6.698 1.00 94.19 88 ALA A N 1
ATOM 678 C CA . ALA A 1 88 ? 7.011 2.379 5.736 1.00 94.19 88 ALA A CA 1
ATOM 679 C C . ALA A 1 88 ? 7.429 1.975 4.317 1.00 94.19 88 ALA A C 1
ATOM 681 O O . ALA A 1 88 ? 8.597 1.670 4.067 1.00 94.19 88 ALA A O 1
ATOM 682 N N . ARG A 1 89 ? 6.471 1.983 3.389 1.00 96.25 89 ARG A N 1
ATOM 683 C CA . ARG A 1 89 ? 6.713 1.741 1.965 1.00 96.25 89 ARG A CA 1
ATOM 684 C C . ARG A 1 89 ? 6.623 3.069 1.234 1.00 96.25 89 ARG A C 1
ATOM 686 O O . ARG A 1 89 ? 5.586 3.726 1.287 1.00 96.25 89 ARG A O 1
ATOM 693 N N . HIS A 1 90 ? 7.704 3.476 0.584 1.00 97.88 90 HIS A N 1
ATOM 694 C CA . HIS A 1 90 ? 7.711 4.708 -0.194 1.00 97.88 90 HIS A CA 1
ATOM 695 C C . HIS A 1 90 ? 6.963 4.484 -1.507 1.00 97.88 90 HIS A C 1
ATOM 697 O O . HIS A 1 90 ? 7.305 3.573 -2.262 1.00 97.88 90 HIS A O 1
ATOM 703 N N . THR A 1 91 ? 5.929 5.282 -1.765 1.00 97.81 91 THR A N 1
ATOM 704 C CA . THR A 1 91 ? 5.161 5.163 -3.009 1.00 97.81 91 THR A CA 1
ATOM 705 C C . THR A 1 91 ? 5.915 5.853 -4.133 1.00 97.81 91 THR A C 1
ATOM 707 O O . THR A 1 91 ? 6.268 7.015 -3.997 1.00 97.81 91 THR A O 1
ATOM 710 N N . VAL A 1 92 ? 6.142 5.130 -5.225 1.00 98.12 92 VAL A N 1
ATOM 711 C CA . VAL A 1 92 ? 6.722 5.629 -6.469 1.00 98.12 92 VAL A CA 1
ATOM 712 C C . VAL A 1 92 ? 5.592 5.727 -7.486 1.00 98.12 92 VAL A C 1
ATOM 714 O O . VAL A 1 92 ? 5.104 4.715 -7.999 1.00 98.12 92 VAL A O 1
ATOM 717 N N . GLY A 1 93 ? 5.140 6.947 -7.740 1.00 96.88 93 GLY A N 1
ATOM 718 C CA . GLY A 1 93 ? 4.123 7.275 -8.727 1.00 96.88 93 GLY A CA 1
ATOM 719 C C . GLY A 1 93 ? 4.602 7.087 -10.166 1.00 96.88 93 GLY A C 1
ATOM 720 O O . GLY A 1 93 ? 5.794 6.954 -10.451 1.00 96.88 93 GLY A O 1
ATOM 721 N N . LEU A 1 94 ? 3.652 7.105 -11.103 1.00 95.56 94 LEU A N 1
ATOM 722 C CA . LEU A 1 94 ? 3.921 6.929 -12.537 1.00 95.56 94 LEU A CA 1
ATOM 723 C C . LEU A 1 94 ? 4.777 8.064 -13.123 1.00 95.56 94 LEU A C 1
ATOM 725 O O . LEU A 1 94 ? 5.569 7.826 -14.030 1.00 95.56 94 LEU A O 1
ATOM 729 N N . GLY A 1 95 ? 4.627 9.280 -12.588 1.00 94.62 95 GLY A N 1
ATOM 730 C CA . GLY A 1 95 ? 5.312 10.488 -13.055 1.00 94.62 95 GLY A CA 1
ATOM 731 C C . GLY A 1 95 ? 6.406 11.008 -12.125 1.00 94.62 95 GLY A C 1
ATOM 732 O O . GLY A 1 95 ? 7.001 12.033 -12.436 1.00 94.62 95 GLY A O 1
ATOM 733 N N . ASP A 1 96 ? 6.674 10.339 -11.000 1.00 96.62 96 ASP A N 1
ATOM 734 C CA . ASP A 1 96 ? 7.623 10.857 -10.013 1.00 96.62 96 ASP A CA 1
ATOM 735 C C . ASP A 1 96 ? 9.036 10.970 -10.617 1.00 96.62 96 ASP A C 1
ATOM 737 O O . ASP A 1 96 ? 9.486 10.037 -11.304 1.00 96.62 96 ASP A O 1
ATOM 741 N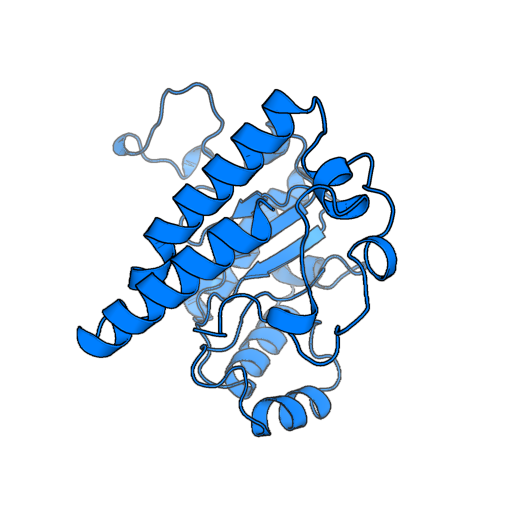 N . PRO A 1 97 ? 9.767 12.065 -10.357 1.00 97.44 97 PRO A N 1
ATOM 742 C CA . PRO A 1 97 ? 11.154 12.181 -10.780 1.00 97.44 97 PRO A CA 1
ATOM 743 C C . PRO A 1 97 ? 11.997 11.119 -10.067 1.00 97.44 97 PRO A C 1
ATOM 745 O O . PRO A 1 97 ? 11.941 10.962 -8.845 1.00 97.44 97 PRO A O 1
ATOM 748 N N . LEU A 1 98 ? 12.794 10.363 -10.820 1.00 98.19 98 LEU A N 1
ATOM 749 C CA . LEU A 1 98 ? 13.624 9.305 -10.245 1.00 98.19 98 LEU A CA 1
ATOM 750 C C . LEU A 1 98 ? 14.990 9.844 -9.833 1.00 98.19 98 LEU A C 1
ATOM 752 O O . LEU A 1 98 ? 15.550 9.426 -8.817 1.00 98.19 98 LEU A O 1
ATOM 756 N N . ARG A 1 99 ? 15.511 10.801 -10.601 1.00 97.81 99 ARG A N 1
ATOM 757 C CA . ARG A 1 99 ? 16.771 11.505 -10.353 1.00 97.81 99 ARG A CA 1
ATOM 758 C C . ARG A 1 99 ? 16.559 13.013 -10.402 1.00 97.81 99 ARG A C 1
ATOM 760 O O . ARG A 1 99 ? 15.643 13.505 -11.052 1.00 97.81 99 ARG A O 1
ATOM 767 N N . GLY A 1 100 ? 17.469 13.767 -9.785 1.00 95.00 100 GLY A N 1
ATOM 768 C CA . GLY A 1 100 ? 17.394 15.232 -9.775 1.00 95.00 100 GLY A CA 1
ATOM 769 C C . GLY A 1 100 ? 17.376 15.884 -11.167 1.00 95.00 100 GLY A C 1
ATOM 770 O O . GLY A 1 100 ? 16.841 16.976 -11.324 1.00 95.00 100 GLY A O 1
ATOM 771 N N . GLY A 1 101 ? 17.925 15.211 -12.187 1.00 94.06 101 GLY A N 1
ATOM 772 C CA . GLY A 1 101 ? 17.884 15.668 -13.581 1.00 94.06 101 GLY A CA 1
ATOM 773 C C . GLY A 1 101 ? 16.509 15.560 -14.250 1.00 94.06 101 GLY A C 1
ATOM 774 O O . GLY A 1 101 ? 16.296 16.223 -15.261 1.00 94.06 101 GLY A O 1
ATOM 775 N N . ASP A 1 102 ? 15.589 14.777 -13.683 1.00 95.50 102 ASP A N 1
ATOM 776 C CA . ASP A 1 102 ? 14.223 14.616 -14.196 1.00 95.50 102 ASP A CA 1
ATOM 777 C C . ASP A 1 102 ? 13.326 15.805 -13.806 1.00 95.50 102 ASP A C 1
ATOM 779 O O . ASP A 1 102 ? 12.257 15.989 -14.376 1.00 95.50 102 ASP A O 1
ATOM 783 N N . ILE A 1 103 ? 13.761 16.620 -12.836 1.00 96.31 103 ILE A N 1
ATOM 784 C CA . ILE A 1 103 ? 12.994 17.743 -12.293 1.00 96.31 103 ILE A CA 1
ATOM 785 C C . ILE A 1 103 ? 13.256 18.988 -13.137 1.00 96.31 103 ILE A C 1
ATOM 787 O O . ILE A 1 103 ? 14.361 19.548 -13.125 1.00 96.31 103 IL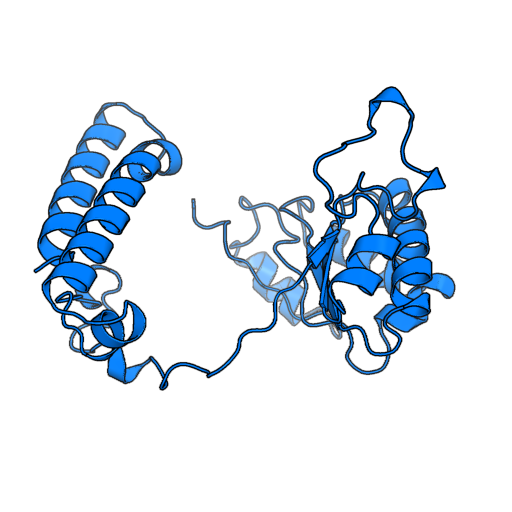E A O 1
ATOM 791 N N . THR A 1 104 ? 12.227 19.470 -13.830 1.00 94.56 104 THR A N 1
ATOM 792 C CA . THR A 1 104 ? 12.330 20.721 -14.588 1.00 94.56 104 THR A CA 1
ATOM 793 C C . THR A 1 104 ? 12.407 21.930 -13.655 1.00 94.56 104 THR A C 1
ATOM 795 O O . THR A 1 104 ? 11.968 21.886 -12.509 1.00 94.56 104 THR A O 1
ATOM 798 N N . GLU A 1 105 ? 12.943 23.055 -14.139 1.00 92.50 105 GLU A N 1
ATOM 799 C CA . GLU A 1 105 ? 13.079 24.273 -13.322 1.00 92.50 105 GLU A CA 1
ATOM 800 C C . GLU A 1 105 ? 11.733 24.755 -12.748 1.00 92.50 105 GLU A C 1
ATOM 802 O O . GLU A 1 105 ? 11.680 25.211 -11.610 1.00 92.50 105 GLU A O 1
ATOM 807 N N . GLY A 1 106 ? 10.639 24.606 -13.505 1.00 93.25 106 GLY A N 1
ATOM 808 C CA . GLY A 1 106 ? 9.295 24.997 -13.068 1.00 93.25 106 GLY A CA 1
ATOM 809 C C . GLY A 1 106 ? 8.679 24.079 -12.007 1.00 93.25 106 GLY A C 1
ATOM 810 O O . GLY A 1 106 ? 7.745 24.491 -11.326 1.00 93.25 106 GLY A O 1
ATOM 811 N N . GLU A 1 107 ? 9.203 22.864 -11.849 1.00 93.19 107 GLU A N 1
ATOM 812 C CA . GLU A 1 107 ? 8.734 21.871 -10.876 1.00 93.19 107 GLU A CA 1
ATOM 813 C C . GLU A 1 107 ? 9.582 21.861 -9.601 1.00 93.19 107 GLU A C 1
ATOM 815 O O . GLU A 1 107 ? 9.277 21.132 -8.661 1.00 93.19 107 GLU A O 1
ATOM 820 N N . ARG A 1 108 ? 10.662 22.648 -9.531 1.00 91.94 108 ARG A N 1
ATOM 821 C CA . ARG A 1 108 ? 11.540 22.661 -8.357 1.00 91.94 108 ARG A CA 1
ATOM 822 C C . ARG A 1 108 ? 10.815 23.176 -7.119 1.00 91.94 108 ARG A C 1
ATOM 824 O O . ARG A 1 108 ? 10.299 24.291 -7.089 1.00 91.94 108 ARG A O 1
ATOM 831 N N . ILE A 1 109 ? 10.876 22.379 -6.058 1.00 92.94 109 ILE A N 1
ATOM 832 C CA . ILE A 1 109 ? 10.335 22.700 -4.738 1.00 92.94 109 ILE A CA 1
ATOM 833 C C . ILE A 1 109 ? 11.507 23.040 -3.810 1.00 92.94 109 ILE A C 1
ATOM 835 O O . ILE A 1 109 ? 12.559 22.409 -3.862 1.00 92.94 109 ILE A O 1
ATOM 839 N N . SER A 1 110 ? 11.350 24.084 -2.994 1.00 89.50 110 SER A N 1
ATOM 840 C CA . SER A 1 110 ? 12.372 24.570 -2.051 1.00 89.50 110 SER A CA 1
ATOM 841 C C . SER A 1 110 ? 11.884 24.482 -0.603 1.00 89.50 110 SER A C 1
ATOM 843 O O . SER A 1 110 ? 11.942 25.456 0.143 1.00 89.50 110 SER A O 1
ATOM 845 N N . ASP A 1 111 ? 11.362 23.321 -0.215 1.00 94.38 111 ASP A N 1
ATOM 846 C CA . ASP A 1 111 ? 10.890 23.024 1.146 1.00 94.38 111 ASP A CA 1
ATOM 847 C C . ASP A 1 111 ? 11.943 22.301 2.010 1.00 94.38 111 ASP A C 1
ATOM 849 O O . ASP A 1 111 ? 11.736 22.095 3.205 1.00 94.38 111 ASP A O 1
ATOM 853 N N . GLY A 1 112 ? 13.095 21.961 1.422 1.00 92.44 112 GLY A N 1
ATOM 854 C CA . GLY A 1 112 ? 14.187 21.251 2.089 1.00 92.44 112 GLY A CA 1
ATOM 855 C C . GLY A 1 112 ? 14.009 19.731 2.138 1.00 92.44 112 GLY A C 1
ATOM 856 O O . GLY A 1 112 ? 14.800 19.059 2.803 1.00 92.44 112 GLY A O 1
ATOM 857 N N . LEU A 1 113 ? 13.000 19.189 1.452 1.00 95.31 113 LEU A N 1
ATOM 858 C CA . LEU A 1 113 ? 12.771 17.756 1.306 1.00 95.31 113 LEU A CA 1
ATOM 859 C C . LEU A 1 113 ? 13.335 17.249 -0.036 1.00 95.31 113 LEU A C 1
ATOM 861 O O . LEU A 1 113 ? 13.466 18.019 -0.992 1.00 95.31 113 LEU A O 1
ATOM 865 N N . PRO A 1 114 ? 13.707 15.960 -0.127 1.00 95.75 114 PRO A N 1
ATOM 866 C CA . PRO A 1 114 ? 14.136 15.367 -1.380 1.00 95.75 114 PRO A CA 1
ATOM 867 C C . PRO A 1 114 ? 12.944 15.266 -2.331 1.00 95.75 114 PRO A C 1
ATOM 869 O O . PRO A 1 114 ? 11.866 14.813 -1.949 1.00 95.75 114 PRO A O 1
ATOM 872 N N . HIS A 1 115 ? 13.158 15.672 -3.579 1.00 95.06 115 HIS A N 1
ATOM 873 C CA . HIS A 1 115 ? 12.118 15.647 -4.606 1.00 95.06 115 HIS A CA 1
ATOM 874 C C . HIS A 1 115 ? 12.219 14.389 -5.484 1.00 95.06 115 HIS A C 1
ATOM 876 O O . HIS A 1 115 ? 11.201 13.799 -5.824 1.00 95.06 115 HIS A O 1
ATOM 882 N N . ALA A 1 116 ? 13.433 13.937 -5.813 1.00 97.31 116 ALA A N 1
ATOM 883 C CA . ALA A 1 116 ? 13.640 12.731 -6.611 1.00 97.31 116 ALA A CA 1
ATOM 884 C C . ALA A 1 116 ? 13.713 11.457 -5.753 1.00 97.31 116 ALA A C 1
ATOM 886 O O . ALA A 1 116 ? 14.206 11.487 -4.621 1.00 97.31 116 ALA A O 1
ATOM 887 N N . LEU A 1 117 ? 13.312 10.315 -6.328 1.00 98.06 117 LEU A N 1
ATOM 888 C CA . LEU A 1 117 ? 13.359 9.005 -5.662 1.00 98.06 117 LEU A CA 1
ATOM 889 C C . LEU A 1 117 ? 14.753 8.665 -5.124 1.00 98.06 117 LEU A C 1
ATOM 891 O O . LEU A 1 117 ? 14.867 8.192 -3.997 1.00 98.06 117 LEU A O 1
ATOM 895 N N . LEU A 1 118 ? 15.806 8.895 -5.915 1.00 98.06 118 LEU A N 1
ATOM 896 C CA . LEU A 1 118 ? 17.185 8.614 -5.507 1.00 98.06 118 LEU A CA 1
ATOM 897 C C . LEU A 1 118 ? 17.553 9.368 -4.223 1.00 98.06 118 LEU A C 1
ATOM 899 O O . LEU A 1 118 ? 18.055 8.771 -3.271 1.00 98.06 118 LEU A O 1
ATOM 903 N N . ASP A 1 119 ? 17.259 10.667 -4.188 1.00 97.06 119 ASP A N 1
ATOM 904 C CA . ASP A 1 119 ? 17.579 11.529 -3.052 1.00 97.06 119 ASP A CA 1
ATOM 905 C C . ASP A 1 119 ? 16.759 11.122 -1.822 1.00 97.06 119 ASP A C 1
ATOM 907 O O . ASP A 1 119 ? 17.300 11.018 -0.722 1.00 97.06 119 ASP A O 1
ATOM 911 N N . ALA A 1 120 ? 15.474 10.798 -2.012 1.00 97.19 120 ALA A N 1
ATOM 912 C CA . ALA A 1 120 ? 14.603 10.310 -0.946 1.00 97.19 120 ALA A CA 1
ATOM 913 C C . ALA A 1 120 ? 15.084 8.965 -0.387 1.00 97.19 120 ALA A C 1
ATOM 915 O O . ALA A 1 120 ? 15.107 8.767 0.829 1.00 97.19 120 ALA A O 1
ATOM 916 N N . ALA A 1 121 ? 15.517 8.053 -1.257 1.00 97.19 121 ALA A N 1
ATOM 917 C CA . ALA A 1 121 ? 16.030 6.748 -0.868 1.00 97.19 121 ALA A CA 1
ATOM 918 C C . ALA A 1 121 ? 17.305 6.850 -0.031 1.00 97.19 121 ALA A C 1
ATOM 920 O O . ALA A 1 121 ? 17.402 6.183 1.001 1.00 97.19 121 ALA A O 1
ATOM 921 N N . VAL A 1 122 ? 18.234 7.726 -0.420 1.00 96.94 122 VAL A N 1
ATOM 922 C CA . VAL A 1 122 ? 19.466 7.982 0.339 1.00 96.94 122 VAL A CA 1
ATOM 923 C C . VAL A 1 122 ? 19.163 8.694 1.655 1.00 96.94 122 VAL A C 1
ATOM 925 O O . VAL A 1 122 ? 19.619 8.252 2.709 1.00 96.94 122 VAL A O 1
ATOM 928 N N . GLN A 1 123 ? 18.384 9.777 1.619 1.00 97.06 123 GLN A N 1
ATOM 929 C CA . GLN A 1 123 ? 18.122 10.609 2.793 1.00 97.06 123 GLN A CA 1
ATOM 930 C C . GLN A 1 123 ? 17.337 9.867 3.878 1.00 97.06 123 GLN A C 1
ATOM 932 O O . GLN A 1 123 ? 17.615 10.049 5.064 1.00 97.06 123 GLN A O 1
ATOM 937 N N . TYR A 1 124 ? 16.367 9.037 3.488 1.00 95.88 124 TYR A N 1
ATOM 938 C CA . TYR A 1 124 ? 15.493 8.330 4.427 1.00 95.88 124 TYR A CA 1
ATOM 939 C C . TYR A 1 124 ? 15.881 6.866 4.662 1.00 95.88 124 TYR A C 1
ATOM 941 O O . TYR A 1 124 ? 15.238 6.200 5.471 1.00 95.88 124 TYR A O 1
ATOM 949 N N . GLY A 1 125 ? 16.912 6.351 3.983 1.00 96.00 125 GLY A N 1
ATOM 950 C CA . GLY A 1 125 ? 17.322 4.948 4.097 1.00 96.00 125 GLY A CA 1
ATOM 951 C C . GLY A 1 125 ? 16.220 3.984 3.652 1.00 96.00 125 GLY A C 1
ATOM 952 O O . GLY A 1 125 ? 15.908 3.019 4.353 1.00 96.00 125 GLY A O 1
ATOM 953 N N . LEU A 1 126 ? 15.577 4.276 2.517 1.00 97.50 126 LEU A N 1
ATOM 954 C CA . LEU A 1 126 ? 14.411 3.524 2.056 1.00 97.50 126 LEU A CA 1
ATOM 955 C C . LEU A 1 126 ? 14.787 2.090 1.663 1.00 97.50 126 LEU A C 1
ATOM 957 O O . LEU A 1 126 ? 15.721 1.839 0.901 1.00 97.50 126 LEU A O 1
ATOM 961 N N . THR A 1 127 ? 14.008 1.137 2.167 1.00 97.44 127 THR A N 1
ATOM 962 C CA . THR A 1 127 ? 14.194 -0.303 1.912 1.00 97.44 127 THR A CA 1
ATOM 963 C C . THR A 1 127 ? 12.972 -0.966 1.290 1.00 97.44 127 THR A C 1
ATOM 965 O O . THR A 1 127 ? 13.071 -2.082 0.786 1.00 97.44 127 THR A O 1
ATOM 968 N N . HIS A 1 128 ? 11.816 -0.300 1.333 1.00 98.44 128 HIS A N 1
ATOM 969 C CA . HIS A 1 128 ? 10.563 -0.843 0.836 1.00 98.44 128 HIS A CA 1
ATOM 970 C C . HIS A 1 128 ? 9.830 0.182 -0.025 1.00 98.44 128 HIS A C 1
ATOM 972 O O . HIS A 1 128 ? 9.705 1.348 0.359 1.00 98.44 128 HIS A O 1
ATOM 978 N N . PHE A 1 129 ? 9.315 -0.271 -1.165 1.00 98.56 129 PHE A N 1
ATOM 979 C CA . PHE A 1 129 ? 8.710 0.589 -2.179 1.00 98.56 129 PHE A CA 1
ATOM 980 C C . PHE A 1 129 ? 7.325 0.077 -2.589 1.00 98.56 129 PHE A C 1
ATOM 982 O O . PHE A 1 129 ? 7.084 -1.124 -2.619 1.00 98.56 129 PHE A O 1
ATOM 989 N N . LYS A 1 130 ? 6.407 0.982 -2.912 1.00 98.31 130 LYS A N 1
ATOM 990 C CA . LYS A 1 130 ? 5.132 0.684 -3.574 1.00 98.31 130 LYS A CA 1
ATOM 991 C C . LYS A 1 130 ? 5.195 1.320 -4.955 1.00 98.31 130 LYS A C 1
ATOM 993 O O . LYS A 1 130 ? 5.197 2.540 -5.054 1.00 98.31 130 LYS A O 1
ATOM 998 N N . ILE A 1 131 ? 5.320 0.522 -6.005 1.00 98.56 131 ILE A N 1
ATOM 999 C CA . ILE A 1 131 ? 5.578 1.008 -7.364 1.00 98.56 131 ILE A CA 1
ATOM 1000 C C . ILE A 1 131 ? 4.270 0.975 -8.149 1.00 98.56 131 ILE A C 1
ATOM 1002 O O . ILE A 1 131 ? 3.679 -0.090 -8.315 1.00 98.56 131 ILE A O 1
ATOM 1006 N N . LYS A 1 132 ? 3.805 2.132 -8.625 1.00 98.31 132 LYS A N 1
ATOM 1007 C CA . LYS A 1 132 ? 2.577 2.201 -9.424 1.00 98.31 132 LYS A CA 1
ATOM 1008 C C . LYS A 1 132 ? 2.792 1.644 -10.831 1.00 98.31 132 LYS A C 1
ATOM 1010 O O . LYS A 1 132 ? 3.803 1.944 -11.464 1.00 98.31 132 LYS A O 1
ATOM 1015 N N . ILE A 1 133 ? 1.807 0.897 -11.315 1.00 98.12 133 ILE A N 1
ATOM 1016 C CA . ILE A 1 133 ? 1.656 0.478 -12.713 1.00 98.12 133 ILE A CA 1
ATOM 1017 C C . ILE A 1 133 ? 0.307 0.979 -13.234 1.00 98.12 133 ILE A C 1
ATOM 1019 O O . ILE A 1 133 ? -0.630 1.174 -12.461 1.00 98.12 133 ILE A O 1
ATOM 1023 N N . CYS A 1 134 ? 0.213 1.234 -14.533 1.00 96.38 134 CYS A N 1
ATOM 1024 C CA . CYS A 1 134 ? -0.957 1.854 -15.153 1.00 96.38 134 CYS A CA 1
ATOM 1025 C C . CYS A 1 134 ? -1.763 0.916 -16.058 1.00 96.38 134 CYS A C 1
ATOM 1027 O O . CYS A 1 134 ? -2.774 1.341 -16.608 1.00 96.38 134 CYS A O 1
ATOM 1029 N N . GLY A 1 135 ? -1.338 -0.337 -16.237 1.00 96.44 135 GLY A N 1
ATOM 1030 C CA . GLY A 1 135 ? -2.036 -1.262 -17.131 1.00 96.44 135 GLY A CA 1
ATOM 1031 C C . GLY A 1 135 ? -1.763 -0.981 -18.605 1.00 96.44 135 GLY A C 1
ATOM 1032 O O . GLY A 1 135 ? -2.548 -1.371 -19.463 1.00 96.44 135 GLY A O 1
ATOM 1033 N N . ASN A 1 136 ? -0.638 -0.337 -18.919 1.00 97.62 136 ASN A N 1
ATOM 1034 C CA . ASN A 1 136 ? -0.171 -0.131 -20.286 1.00 97.62 136 ASN A CA 1
ATOM 1035 C C . ASN A 1 136 ? 1.299 -0.542 -20.382 1.00 97.62 136 ASN A C 1
ATOM 1037 O O . ASN A 1 136 ? 2.167 0.156 -19.867 1.00 97.62 136 ASN A O 1
ATOM 1041 N N . LEU A 1 137 ? 1.584 -1.639 -21.088 1.00 97.94 137 LEU A N 1
ATOM 1042 C CA . LEU A 1 137 ? 2.940 -2.181 -21.225 1.00 97.94 137 LEU A CA 1
ATOM 1043 C C . LEU A 1 137 ? 3.947 -1.190 -21.820 1.00 97.94 137 LEU A C 1
ATOM 1045 O O . LEU A 1 137 ? 5.108 -1.197 -21.413 1.00 97.94 137 LEU A O 1
ATOM 1049 N N . GLU A 1 138 ? 3.520 -0.319 -22.739 1.00 98.00 138 GLU A N 1
ATOM 1050 C CA . GLU A 1 138 ? 4.398 0.685 -23.358 1.00 98.00 138 GLU A CA 1
ATOM 1051 C C . GLU A 1 138 ? 4.865 1.748 -22.354 1.00 98.00 138 GLU A C 1
ATOM 1053 O O . GLU A 1 138 ? 5.913 2.363 -22.545 1.00 98.00 138 GLU A O 1
ATOM 1058 N N . VAL A 1 139 ? 4.107 1.945 -21.271 1.00 98.00 139 VAL A N 1
ATOM 1059 C CA . VAL A 1 139 ? 4.429 2.872 -20.179 1.00 98.00 139 VAL A CA 1
ATOM 1060 C C . VAL A 1 139 ? 5.081 2.128 -19.015 1.00 98.00 139 VAL A C 1
ATOM 1062 O O . VAL A 1 139 ? 6.129 2.545 -18.520 1.00 98.00 139 VAL A O 1
ATOM 1065 N N . ASP A 1 140 ? 4.488 1.011 -18.602 1.00 98.38 140 ASP A N 1
ATOM 1066 C CA . ASP A 1 140 ? 4.872 0.261 -17.411 1.00 98.38 140 ASP A CA 1
ATOM 1067 C C . ASP A 1 140 ? 6.260 -0.359 -17.556 1.00 98.38 140 ASP A C 1
ATOM 1069 O O . ASP A 1 140 ? 7.078 -0.208 -16.652 1.00 98.38 140 ASP A O 1
ATOM 1073 N N . VAL A 1 141 ? 6.583 -0.997 -18.688 1.00 98.56 141 VAL A N 1
ATOM 1074 C CA . VAL A 1 141 ? 7.883 -1.672 -18.849 1.00 98.56 141 VAL A CA 1
ATOM 1075 C C . VAL A 1 141 ? 9.053 -0.678 -18.783 1.00 98.56 141 VAL A C 1
ATOM 1077 O O . VAL A 1 141 ? 9.939 -0.869 -17.942 1.00 98.56 141 VAL A O 1
ATOM 1080 N N . PRO A 1 142 ? 9.090 0.418 -19.574 1.00 98.38 142 PRO A N 1
ATOM 1081 C CA . PRO A 1 142 ? 10.171 1.397 -19.462 1.00 98.38 142 PRO A CA 1
ATOM 1082 C C . PRO A 1 142 ? 10.234 2.054 -18.080 1.00 98.38 142 PRO A C 1
ATOM 1084 O O . PRO A 1 142 ? 11.329 2.285 -17.558 1.00 98.38 142 PRO A O 1
ATOM 1087 N N . ARG A 1 143 ? 9.076 2.329 -17.465 1.00 98.25 143 ARG A N 1
ATOM 1088 C CA . ARG A 1 143 ? 9.012 2.949 -16.139 1.00 98.25 143 ARG A CA 1
ATOM 1089 C C . ARG A 1 143 ? 9.558 2.024 -15.057 1.00 98.25 143 ARG A C 1
ATOM 1091 O O . ARG A 1 143 ? 10.398 2.461 -14.273 1.00 98.25 143 ARG A O 1
ATOM 1098 N N . LEU A 1 144 ? 9.137 0.762 -15.031 1.00 98.69 144 LEU A N 1
ATOM 1099 C CA . LEU A 1 144 ? 9.624 -0.242 -14.084 1.00 98.69 144 LEU A CA 1
ATOM 1100 C C . LEU A 1 144 ? 11.136 -0.417 -14.207 1.00 98.69 144 LEU A C 1
ATOM 1102 O O . LEU A 1 144 ? 11.823 -0.388 -13.190 1.00 98.69 144 LEU A O 1
ATOM 1106 N N . ARG A 1 145 ? 11.675 -0.494 -15.431 1.00 98.56 145 ARG A N 1
ATOM 1107 C CA . ARG A 1 145 ? 13.127 -0.583 -15.659 1.00 98.56 145 ARG A CA 1
ATOM 1108 C C . ARG A 1 145 ? 13.870 0.606 -15.056 1.00 98.56 145 ARG A C 1
ATOM 1110 O O . ARG A 1 145 ? 14.865 0.428 -14.356 1.00 98.56 145 ARG A O 1
ATOM 1117 N N . ALA A 1 146 ? 13.374 1.821 -15.288 1.00 98.50 146 ALA A N 1
ATOM 1118 C CA . ALA A 1 146 ? 13.986 3.034 -14.755 1.00 98.50 146 ALA A CA 1
ATOM 1119 C C . ALA A 1 146 ? 13.935 3.084 -13.217 1.00 98.50 146 ALA A C 1
ATOM 1121 O O . ALA A 1 146 ? 14.938 3.411 -12.578 1.00 98.50 146 ALA A O 1
ATOM 1122 N N . VAL A 1 147 ? 12.797 2.714 -12.618 1.00 98.44 147 VAL A N 1
ATOM 1123 C CA . VAL A 1 147 ? 12.637 2.628 -11.156 1.00 98.44 147 VAL A CA 1
ATOM 1124 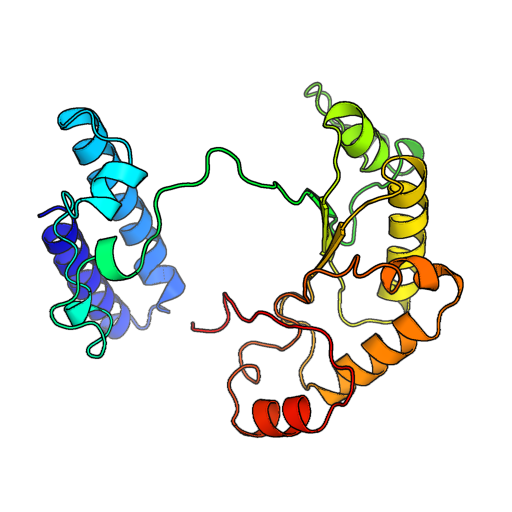C C . VAL A 1 147 ? 13.598 1.593 -10.575 1.00 98.44 147 VAL A C 1
ATOM 1126 O O . VAL A 1 147 ? 14.337 1.908 -9.644 1.00 98.44 147 VAL A O 1
ATOM 1129 N N . VAL A 1 148 ? 13.638 0.389 -11.151 1.00 97.50 148 VAL A N 1
ATOM 1130 C CA . VAL A 1 148 ? 14.509 -0.715 -10.723 1.00 97.50 148 VAL A CA 1
ATOM 1131 C C . VAL A 1 148 ? 15.978 -0.317 -10.760 1.00 97.50 148 VAL A C 1
ATOM 1133 O O . VAL A 1 148 ? 16.705 -0.581 -9.801 1.00 97.50 148 VAL A O 1
ATOM 1136 N N . ALA A 1 149 ? 16.415 0.359 -11.822 1.00 97.44 149 ALA A N 1
ATOM 1137 C CA . ALA A 1 149 ? 17.788 0.834 -11.937 1.00 97.44 149 ALA A CA 1
ATOM 1138 C C . ALA A 1 149 ? 18.165 1.792 -10.793 1.00 97.44 149 ALA A C 1
ATOM 1140 O O . ALA A 1 149 ? 19.264 1.695 -10.251 1.00 97.44 149 ALA A O 1
ATOM 1141 N N . VAL A 1 150 ? 17.255 2.689 -10.393 1.00 97.94 150 VAL A N 1
ATOM 1142 C CA . VAL A 1 150 ? 17.489 3.630 -9.286 1.00 97.94 150 VAL A CA 1
ATOM 1143 C C . VAL A 1 150 ? 17.456 2.933 -7.930 1.00 97.94 150 VAL A C 1
ATOM 1145 O O . VAL A 1 150 ? 18.392 3.092 -7.152 1.00 97.94 150 VAL A O 1
ATOM 1148 N N . ILE A 1 151 ? 16.428 2.135 -7.632 1.00 97.38 151 ILE A N 1
ATOM 1149 C CA . ILE A 1 151 ? 16.322 1.477 -6.317 1.00 97.38 151 ILE A CA 1
ATOM 1150 C C . ILE A 1 151 ? 17.455 0.470 -6.093 1.00 97.38 151 ILE A C 1
ATOM 1152 O O . ILE A 1 151 ? 17.939 0.350 -4.971 1.00 97.38 151 ILE A O 1
ATOM 1156 N N . SER A 1 152 ? 17.926 -0.206 -7.146 1.00 96.31 152 SER A N 1
ATOM 1157 C CA . SER A 1 152 ? 19.014 -1.188 -7.045 1.00 96.31 152 SER A CA 1
ATOM 1158 C C . SER A 1 152 ? 20.368 -0.539 -6.748 1.00 96.31 152 SER A C 1
ATOM 1160 O O . SER A 1 152 ? 21.222 -1.178 -6.138 1.00 96.31 152 SER A O 1
ATOM 1162 N N . GLU A 1 153 ? 20.561 0.727 -7.135 1.00 95.06 153 GLU A N 1
ATOM 1163 C CA . GLU A 1 153 ? 21.776 1.500 -6.840 1.00 95.06 153 GLU A CA 1
ATOM 1164 C C . GLU A 1 153 ? 21.919 1.778 -5.336 1.00 95.06 153 GLU A C 1
ATOM 1166 O O . GLU A 1 153 ? 23.013 1.687 -4.782 1.00 95.06 153 GLU A O 1
ATOM 1171 N N . VAL A 1 154 ? 20.809 2.100 -4.669 1.00 94.88 154 VAL A N 1
ATOM 1172 C CA . VAL A 1 154 ? 20.811 2.638 -3.294 1.00 94.88 154 VAL A CA 1
ATOM 1173 C C . VAL A 1 154 ? 20.244 1.688 -2.249 1.00 94.88 154 VAL A C 1
ATOM 1175 O O . VAL A 1 154 ? 20.509 1.850 -1.061 1.00 94.88 154 VAL A O 1
ATOM 1178 N N . SER A 1 155 ? 19.481 0.683 -2.672 1.00 95.75 155 SER A N 1
ATOM 1179 C CA . SER A 1 155 ? 18.818 -0.276 -1.793 1.00 95.75 155 SER A CA 1
ATOM 1180 C C . SER A 1 155 ? 18.911 -1.696 -2.366 1.00 95.75 155 SER A C 1
ATOM 1182 O O . SER A 1 155 ? 17.906 -2.267 -2.774 1.00 95.75 155 SER A O 1
ATOM 1184 N N . PRO A 1 156 ? 20.100 -2.329 -2.405 1.00 91.25 156 PRO A N 1
ATOM 1185 C CA . PRO A 1 156 ? 20.290 -3.619 -3.083 1.00 91.25 156 PRO A CA 1
ATOM 1186 C C . PRO A 1 156 ? 19.405 -4.759 -2.558 1.00 91.25 156 PRO A C 1
ATOM 1188 O O . PRO A 1 156 ? 19.120 -5.710 -3.284 1.00 91.25 156 PRO A O 1
ATOM 1191 N N . SER A 1 157 ? 18.941 -4.674 -1.309 1.00 93.38 157 SER A N 1
ATOM 1192 C CA . SER A 1 157 ? 18.032 -5.636 -0.671 1.00 93.38 157 SER A CA 1
ATOM 1193 C C . SER A 1 157 ? 16.582 -5.136 -0.601 1.00 93.38 157 SER A C 1
ATOM 1195 O O . SER A 1 157 ? 15.854 -5.508 0.322 1.00 93.38 157 SER A O 1
ATOM 1197 N N . PHE A 1 158 ? 16.178 -4.243 -1.512 1.00 97.75 158 PHE A N 1
ATOM 1198 C CA . PHE A 1 158 ? 14.836 -3.672 -1.510 1.00 97.75 158 PHE A CA 1
ATOM 1199 C C . PHE A 1 158 ? 13.748 -4.748 -1.579 1.00 97.75 158 PHE A C 1
ATOM 1201 O O . PHE A 1 158 ? 13.915 -5.791 -2.217 1.00 97.75 158 PHE A O 1
ATOM 1208 N N . ARG A 1 159 ? 12.598 -4.447 -0.979 1.00 98.38 159 ARG A N 1
ATOM 1209 C CA . ARG A 1 159 ? 11.342 -5.176 -1.196 1.00 98.38 159 ARG A CA 1
ATOM 1210 C C . ARG A 1 159 ? 10.308 -4.236 -1.786 1.00 98.38 159 ARG A C 1
ATOM 1212 O O . ARG A 1 159 ? 10.396 -3.021 -1.596 1.00 98.38 159 ARG A O 1
ATOM 1219 N N . TYR A 1 160 ? 9.326 -4.770 -2.496 1.00 98.50 160 TYR A N 1
ATOM 1220 C CA . TYR A 1 160 ? 8.359 -3.917 -3.171 1.00 98.50 160 TYR A CA 1
ATOM 1221 C C . TYR A 1 160 ? 6.966 -4.524 -3.271 1.00 98.50 160 TYR A C 1
ATOM 1223 O O . TYR A 1 160 ? 6.777 -5.736 -3.179 1.00 98.50 160 TYR A O 1
ATOM 1231 N N . THR A 1 161 ? 5.991 -3.652 -3.483 1.00 98.38 161 THR A N 1
ATOM 1232 C CA . THR A 1 161 ? 4.694 -4.002 -4.058 1.00 98.38 161 THR A CA 1
ATOM 1233 C C . THR A 1 161 ? 4.512 -3.324 -5.398 1.00 98.38 161 THR A C 1
ATOM 1235 O O . THR A 1 161 ? 5.111 -2.277 -5.652 1.00 98.38 161 THR A O 1
ATOM 1238 N N . LEU A 1 162 ? 3.689 -3.926 -6.252 1.00 98.31 162 LEU A N 1
ATOM 1239 C CA . LEU A 1 162 ? 3.125 -3.227 -7.404 1.00 98.31 162 LEU A CA 1
ATOM 1240 C C . LEU A 1 162 ? 1.726 -2.758 -7.047 1.00 98.31 162 LEU A C 1
ATOM 1242 O O . LEU A 1 162 ? 0.985 -3.516 -6.436 1.00 98.31 162 LEU A O 1
ATOM 1246 N N . ASP A 1 163 ? 1.370 -1.544 -7.434 1.00 97.44 163 ASP A N 1
ATOM 1247 C CA . ASP A 1 163 ? 0.026 -1.002 -7.262 1.00 97.44 163 ASP A CA 1
ATOM 1248 C C . ASP A 1 163 ? -0.610 -0.772 -8.624 1.00 97.44 163 ASP A C 1
ATOM 1250 O O . ASP A 1 163 ? -0.185 0.110 -9.373 1.00 97.44 163 ASP A O 1
ATOM 1254 N N . GLY A 1 164 ? -1.591 -1.616 -8.934 1.00 95.31 164 GLY A N 1
ATOM 1255 C CA . GLY A 1 164 ? -2.346 -1.565 -10.171 1.00 95.31 164 GLY A CA 1
ATOM 1256 C C . GLY A 1 164 ? -3.544 -0.636 -10.124 1.00 95.31 164 GLY A C 1
ATOM 1257 O O . GLY A 1 164 ? -4.126 -0.458 -11.180 1.00 95.31 164 GLY A O 1
ATOM 1258 N N . ASN A 1 165 ? -3.905 -0.056 -8.972 1.00 92.81 165 ASN A N 1
ATOM 1259 C CA . ASN A 1 165 ? -4.926 0.985 -8.807 1.00 92.81 165 ASN A CA 1
ATOM 1260 C C . ASN A 1 165 ? -6.151 0.814 -9.737 1.00 92.81 165 ASN A C 1
ATOM 1262 O O . ASN A 1 165 ? -6.521 1.746 -10.464 1.00 92.81 165 ASN A O 1
ATOM 1266 N N . GLU A 1 166 ? -6.744 -0.382 -9.750 1.00 93.81 166 GLU A N 1
ATOM 1267 C CA . GLU A 1 166 ? -7.961 -0.728 -10.500 1.00 93.81 166 GLU A CA 1
ATOM 1268 C C . GLU A 1 166 ? -7.852 -0.647 -12.038 1.00 93.81 166 GLU A C 1
ATOM 1270 O O . GLU A 1 166 ? -8.858 -0.503 -12.735 1.00 93.81 166 GLU A O 1
ATOM 1275 N N . GLN A 1 167 ? -6.644 -0.722 -12.606 1.00 94.81 167 GLN A N 1
ATOM 1276 C CA . GLN A 1 167 ? -6.436 -0.508 -14.046 1.00 94.81 167 GLN A CA 1
ATOM 1277 C C . GLN A 1 167 ? -6.847 -1.690 -14.940 1.00 94.81 167 GLN A C 1
ATOM 1279 O O . GLN A 1 167 ? -7.047 -1.499 -16.140 1.00 94.81 167 GLN A O 1
ATOM 1284 N N . TYR A 1 168 ? -6.988 -2.903 -14.400 1.00 94.69 168 TYR A N 1
ATOM 1285 C CA . TYR A 1 168 ? -7.251 -4.105 -15.197 1.00 94.69 168 TYR A CA 1
ATOM 1286 C C . TYR A 1 168 ? -8.723 -4.519 -15.112 1.00 94.69 168 TYR A C 1
ATOM 1288 O O . TYR A 1 168 ? -9.283 -4.647 -14.027 1.00 94.69 168 TYR A O 1
ATOM 1296 N N . ARG A 1 169 ? -9.370 -4.747 -16.261 1.00 94.06 169 ARG A N 1
ATOM 1297 C CA . ARG A 1 169 ? -10.792 -5.147 -16.325 1.00 94.06 169 ARG A CA 1
ATOM 1298 C C . ARG A 1 169 ? -11.025 -6.653 -16.243 1.00 94.06 169 ARG A C 1
ATOM 1300 O O . ARG A 1 169 ? -12.169 -7.072 -16.140 1.00 94.06 169 ARG A O 1
ATOM 1307 N N . ASP A 1 170 ? -9.959 -7.437 -16.273 1.00 92.56 170 ASP A N 1
ATOM 1308 C CA . ASP A 1 170 ? -9.979 -8.889 -16.170 1.00 92.56 170 ASP A CA 1
ATOM 1309 C C . ASP A 1 170 ? -8.588 -9.385 -15.754 1.00 92.56 170 ASP A C 1
ATOM 1311 O O . ASP A 1 170 ? -7.573 -8.690 -15.913 1.00 92.56 170 ASP A O 1
ATOM 1315 N N . ILE A 1 171 ? -8.538 -10.587 -15.182 1.00 92.44 171 ILE A N 1
ATOM 1316 C CA . ILE A 1 171 ? -7.285 -11.163 -14.693 1.00 92.44 171 ILE A CA 1
ATOM 1317 C C . ILE A 1 171 ? -6.392 -11.666 -15.827 1.00 92.44 171 ILE A C 1
ATOM 1319 O O . ILE A 1 171 ? -5.178 -11.717 -15.652 1.00 92.44 171 ILE A O 1
ATOM 1323 N N . GLU A 1 172 ? -6.958 -12.019 -16.985 1.00 93.56 172 GLU A N 1
ATOM 1324 C CA . GLU A 1 172 ? -6.201 -12.511 -18.139 1.00 93.56 172 GLU A CA 1
ATOM 1325 C C . GLU A 1 172 ? -5.266 -11.422 -18.676 1.00 93.56 172 GLU A C 1
ATOM 1327 O O . GLU A 1 172 ? -4.073 -11.657 -18.873 1.00 93.56 172 GLU A O 1
ATOM 1332 N N . THR A 1 173 ? -5.767 -10.197 -18.807 1.00 95.38 173 THR A N 1
ATOM 1333 C CA . THR A 1 173 ? -4.980 -9.024 -19.191 1.00 95.38 173 THR A CA 1
ATOM 1334 C C . THR A 1 173 ? -3.883 -8.754 -18.167 1.00 95.38 173 THR A C 1
ATOM 1336 O O . THR A 1 173 ? -2.720 -8.568 -18.537 1.00 95.38 173 THR A O 1
ATOM 1339 N N . PHE A 1 174 ? -4.209 -8.791 -16.869 1.00 96.56 174 PHE A N 1
ATOM 1340 C CA . PHE A 1 174 ? -3.194 -8.635 -15.825 1.00 96.56 174 PHE A CA 1
ATOM 1341 C C . PHE A 1 174 ? -2.131 -9.739 -15.894 1.00 96.56 174 PHE A C 1
ATOM 1343 O O . PHE A 1 174 ? -0.938 -9.460 -15.767 1.00 96.56 174 PHE A O 1
ATOM 1350 N N . ARG A 1 175 ? -2.535 -10.981 -16.168 1.00 96.25 175 ARG A N 1
ATOM 1351 C CA . ARG A 1 175 ? -1.631 -12.115 -16.355 1.00 96.25 175 ARG A CA 1
ATOM 1352 C C . ARG A 1 175 ? -0.681 -11.917 -17.528 1.00 96.25 175 ARG A C 1
ATOM 1354 O O . ARG A 1 175 ? 0.514 -12.137 -17.356 1.00 96.25 175 ARG A O 1
ATOM 1361 N N . ILE A 1 176 ? -1.167 -11.454 -18.678 1.00 96.81 176 ILE A N 1
ATOM 1362 C CA . ILE A 1 176 ? -0.318 -11.144 -19.839 1.00 96.81 176 ILE A CA 1
ATOM 1363 C C . ILE A 1 176 ? 0.739 -10.098 -19.463 1.00 96.81 176 ILE A C 1
ATOM 1365 O O . ILE A 1 176 ? 1.914 -10.238 -19.814 1.00 96.81 176 ILE A O 1
ATOM 1369 N N . HIS A 1 177 ? 0.347 -9.065 -18.715 1.00 98.00 177 HIS A N 1
ATOM 1370 C CA . HIS A 1 177 ? 1.277 -8.029 -18.271 1.00 98.00 177 HIS A CA 1
ATOM 1371 C C . HIS A 1 177 ? 2.300 -8.579 -17.279 1.00 98.00 177 HIS A C 1
ATOM 1373 O O . HIS A 1 177 ? 3.496 -8.338 -17.426 1.00 98.00 177 HIS A O 1
ATOM 1379 N N . TRP A 1 178 ? 1.844 -9.375 -16.314 1.00 97.88 178 TRP A N 1
ATOM 1380 C CA . TRP A 1 178 ? 2.697 -10.037 -15.337 1.00 97.88 178 TRP A CA 1
ATOM 1381 C C . TRP A 1 178 ? 3.752 -10.932 -15.995 1.00 97.88 178 TRP A C 1
ATOM 1383 O O . TRP A 1 178 ? 4.940 -10.805 -15.702 1.00 97.88 178 TRP A O 1
ATOM 1393 N N . GLU A 1 179 ? 3.334 -11.795 -16.921 1.00 97.06 179 GLU A N 1
ATOM 1394 C CA . GLU A 1 179 ? 4.229 -12.682 -17.672 1.00 97.06 179 GLU A CA 1
ATOM 1395 C C . GLU A 1 179 ? 5.208 -11.877 -18.546 1.00 97.06 179 GLU A C 1
ATOM 1397 O O . GLU A 1 179 ? 6.379 -12.240 -18.656 1.00 97.06 179 GLU A O 1
ATOM 1402 N N . THR A 1 180 ? 4.774 -10.734 -19.092 1.00 98.12 180 THR A N 1
ATOM 1403 C CA . THR A 1 180 ? 5.654 -9.803 -19.819 1.00 98.12 180 THR A CA 1
ATOM 1404 C C . THR A 1 180 ? 6.720 -9.207 -18.902 1.00 98.12 180 THR A C 1
ATOM 1406 O O . THR A 1 180 ? 7.891 -9.174 -19.276 1.00 98.12 180 THR A O 1
ATOM 1409 N N . TYR A 1 181 ? 6.354 -8.779 -17.689 1.00 98.06 181 TYR A N 1
ATOM 1410 C CA . TYR A 1 181 ? 7.321 -8.265 -16.717 1.00 98.06 181 TYR A CA 1
ATOM 1411 C C . TYR A 1 181 ? 8.340 -9.336 -16.319 1.00 98.06 181 TYR A C 1
ATOM 1413 O O . TYR A 1 181 ? 9.530 -9.046 -16.253 1.00 98.06 181 TYR A O 1
ATOM 1421 N N . GLN A 1 182 ? 7.893 -10.576 -16.098 1.00 97.38 182 GLN A N 1
ATOM 1422 C CA . GLN A 1 182 ? 8.770 -11.697 -15.742 1.00 97.38 182 GLN A CA 1
ATOM 1423 C C . GLN A 1 182 ? 9.737 -12.096 -16.862 1.00 97.38 182 GLN A C 1
ATOM 1425 O O . GLN A 1 182 ? 10.848 -12.541 -16.582 1.00 97.38 182 GLN A O 1
ATOM 1430 N N . ALA A 1 183 ? 9.320 -11.963 -18.122 1.00 97.62 183 ALA A N 1
ATOM 1431 C CA . ALA A 1 183 ? 10.148 -12.293 -19.278 1.00 97.62 183 ALA A CA 1
ATOM 1432 C C . ALA A 1 183 ? 11.206 -11.221 -19.597 1.00 97.62 183 ALA A C 1
ATOM 1434 O O . ALA A 1 183 ? 12.121 -11.478 -20.382 1.00 97.62 183 ALA A O 1
ATOM 1435 N N . ASP A 1 184 ? 11.088 -10.026 -19.016 1.00 98.31 184 ASP A N 1
ATOM 1436 C CA . ASP A 1 184 ? 11.998 -8.916 -19.264 1.00 98.31 184 ASP A CA 1
ATOM 1437 C C . ASP A 1 184 ? 13.302 -9.067 -18.453 1.00 98.31 184 ASP A C 1
ATOM 1439 O O . ASP A 1 184 ? 13.276 -9.014 -17.219 1.00 98.31 184 ASP A O 1
ATOM 1443 N N . PRO A 1 185 ? 14.471 -9.219 -19.107 1.00 97.75 185 PRO A N 1
ATOM 1444 C CA . PRO A 1 185 ? 15.732 -9.439 -18.403 1.00 97.75 185 PRO A CA 1
ATOM 1445 C C . PRO A 1 185 ? 16.162 -8.240 -17.548 1.00 97.75 185 PRO A C 1
ATOM 1447 O O . PRO A 1 185 ? 16.833 -8.434 -16.536 1.00 97.75 185 PRO A O 1
ATOM 1450 N N . ASP A 1 186 ? 15.753 -7.018 -17.903 1.00 97.62 186 ASP A N 1
ATOM 1451 C CA . ASP A 1 186 ? 16.071 -5.811 -17.132 1.00 97.62 186 ASP A CA 1
ATOM 1452 C C . ASP A 1 186 ? 15.190 -5.688 -15.874 1.00 97.62 186 ASP A C 1
ATOM 1454 O O . ASP A 1 186 ? 15.470 -4.876 -14.990 1.00 97.62 186 ASP A O 1
ATOM 1458 N N . LEU A 1 187 ? 14.129 -6.497 -15.777 1.00 98.38 187 LEU A N 1
ATOM 1459 C CA . LEU A 1 187 ? 13.244 -6.591 -14.617 1.00 98.38 187 LEU A CA 1
ATOM 1460 C C . LEU A 1 187 ? 13.482 -7.854 -13.785 1.00 98.38 187 LEU A C 1
ATOM 1462 O O . LEU A 1 187 ? 12.851 -7.995 -12.741 1.00 98.38 187 LEU A O 1
ATOM 1466 N N . ALA A 1 188 ? 14.395 -8.746 -14.186 1.00 97.38 188 ALA A N 1
ATOM 1467 C CA . ALA A 1 188 ? 14.625 -10.032 -13.521 1.00 97.38 188 ALA A CA 1
ATOM 1468 C C . ALA A 1 188 ? 14.829 -9.893 -12.002 1.00 97.38 188 ALA A C 1
ATOM 1470 O O . ALA A 1 188 ? 14.220 -10.631 -11.228 1.00 97.38 188 ALA A O 1
ATOM 1471 N N . ILE A 1 189 ? 15.576 -8.867 -11.573 1.00 97.00 189 ILE A N 1
ATOM 1472 C CA . ILE A 1 189 ? 15.835 -8.581 -10.156 1.00 97.00 189 ILE A CA 1
ATOM 1473 C C . ILE A 1 189 ? 14.559 -8.369 -9.333 1.00 97.00 189 ILE A C 1
ATOM 1475 O O . ILE A 1 189 ? 14.574 -8.625 -8.139 1.00 97.00 189 ILE A O 1
ATOM 1479 N N . LEU A 1 190 ? 13.440 -7.935 -9.924 1.00 97.31 190 LEU A N 1
ATOM 1480 C CA . LEU A 1 190 ? 12.163 -7.816 -9.211 1.00 97.31 190 LEU A CA 1
ATOM 1481 C C . LEU A 1 190 ? 11.637 -9.183 -8.739 1.00 97.31 190 LEU A C 1
ATOM 1483 O O . LEU A 1 190 ? 11.010 -9.284 -7.688 1.00 97.31 190 LEU A O 1
ATOM 1487 N N . PHE A 1 191 ? 11.920 -10.248 -9.483 1.00 95.94 191 PHE A N 1
ATOM 1488 C CA . PHE A 1 191 ? 11.371 -11.584 -9.239 1.00 95.94 191 PHE A CA 1
ATOM 1489 C C . PHE A 1 191 ? 12.333 -12.507 -8.480 1.00 95.94 191 PHE A C 1
ATOM 1491 O O . PHE A 1 191 ? 11.994 -13.653 -8.183 1.00 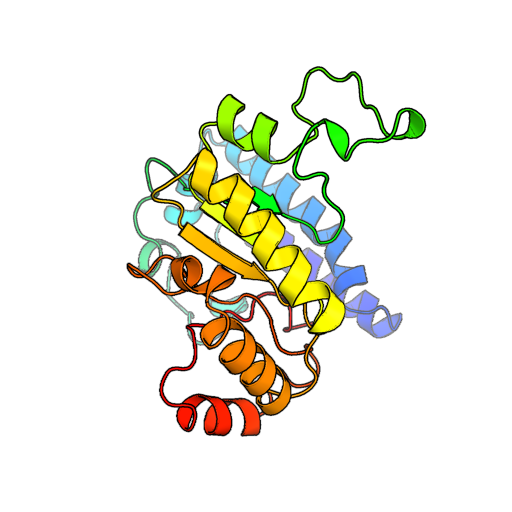95.94 191 PHE A O 1
ATOM 1498 N N . GLU A 1 192 ? 13.517 -12.011 -8.137 1.00 94.50 192 GLU A N 1
ATOM 1499 C CA . GLU A 1 192 ? 14.523 -12.727 -7.359 1.00 94.50 192 GLU A CA 1
ATOM 1500 C C . GLU A 1 192 ? 14.279 -12.583 -5.848 1.00 94.50 192 GLU A C 1
ATOM 1502 O O . GLU A 1 192 ? 13.615 -11.653 -5.383 1.00 94.50 192 GLU A O 1
ATOM 1507 N N . ASP A 1 193 ? 14.826 -13.518 -5.066 1.00 92.75 193 ASP A N 1
ATOM 1508 C CA . ASP A 1 193 ? 14.937 -13.453 -3.600 1.00 92.75 193 ASP A CA 1
ATOM 1509 C C . ASP A 1 193 ? 13.652 -13.081 -2.830 1.00 92.75 193 ASP A C 1
ATOM 1511 O O . ASP A 1 193 ? 13.710 -12.559 -1.714 1.00 92.75 193 ASP A O 1
ATOM 1515 N N . ASN A 1 194 ? 12.469 -13.360 -3.390 1.00 92.88 194 ASN A N 1
ATOM 1516 C CA . ASN A 1 194 ? 11.179 -13.030 -2.770 1.00 92.88 194 ASN A CA 1
ATOM 1517 C C . ASN A 1 194 ? 11.023 -11.521 -2.442 1.00 92.88 194 ASN A C 1
ATOM 1519 O O . ASN A 1 194 ? 10.464 -11.128 -1.404 1.00 92.88 194 ASN A O 1
ATOM 1523 N N . ARG A 1 195 ? 11.543 -10.659 -3.328 1.00 97.31 195 ARG A N 1
ATOM 1524 C CA . ARG A 1 195 ? 11.480 -9.192 -3.191 1.00 97.31 195 ARG A CA 1
ATOM 1525 C C . ARG A 1 195 ? 10.063 -8.642 -3.297 1.00 97.31 195 ARG A C 1
ATOM 1527 O O . ARG A 1 195 ? 9.739 -7.692 -2.580 1.00 97.31 195 ARG A O 1
ATOM 1534 N N . LEU A 1 196 ? 9.223 -9.238 -4.143 1.00 97.88 196 LEU A N 1
ATOM 1535 C CA . LEU A 1 196 ? 7.800 -8.919 -4.207 1.00 97.88 196 LEU A CA 1
ATOM 1536 C C . LEU A 1 196 ? 7.115 -9.313 -2.894 1.00 97.88 196 LEU A C 1
ATOM 1538 O O . LEU A 1 196 ? 7.198 -10.461 -2.460 1.00 97.88 196 LEU A O 1
ATOM 1542 N N . LEU A 1 197 ? 6.396 -8.373 -2.283 1.00 97.44 197 LEU A N 1
ATOM 1543 C CA . LEU A 1 197 ? 5.502 -8.665 -1.163 1.00 97.44 197 LEU A CA 1
ATOM 1544 C C . LEU A 1 197 ? 4.143 -9.145 -1.673 1.00 97.44 197 LEU A C 1
ATOM 1546 O O . LEU A 1 197 ? 3.671 -10.194 -1.247 1.00 97.44 197 LEU A O 1
ATOM 1550 N N . PHE A 1 198 ? 3.522 -8.346 -2.543 1.00 97.31 198 PHE A N 1
ATOM 1551 C CA . PHE A 1 198 ? 2.219 -8.576 -3.166 1.00 97.31 198 PHE A CA 1
ATOM 1552 C C . PHE A 1 198 ? 1.924 -7.517 -4.236 1.00 97.31 198 PHE A C 1
ATOM 1554 O O . PHE A 1 198 ? 2.628 -6.510 -4.352 1.00 97.31 198 PHE A O 1
ATOM 1561 N N . VAL A 1 199 ? 0.876 -7.760 -5.017 1.00 97.31 199 VAL A N 1
ATOM 1562 C CA . VAL A 1 199 ? 0.278 -6.803 -5.950 1.00 97.31 199 VAL A CA 1
ATOM 1563 C C . VAL A 1 199 ? -0.986 -6.219 -5.320 1.00 97.31 199 VAL A C 1
ATOM 1565 O O . VAL A 1 199 ? -1.848 -6.945 -4.833 1.00 97.31 199 VAL A O 1
ATOM 1568 N N . GLU A 1 200 ? -1.081 -4.900 -5.301 1.00 95.88 200 GLU A N 1
ATOM 1569 C CA . GLU A 1 200 ? -2.198 -4.131 -4.766 1.00 95.88 200 GLU A CA 1
ATOM 1570 C C . GLU A 1 200 ? -3.190 -3.827 -5.879 1.00 95.88 200 GLU A C 1
ATOM 1572 O O . GLU A 1 200 ? -2.813 -3.249 -6.898 1.00 95.88 200 GLU A O 1
ATOM 1577 N N . GLN A 1 201 ? -4.443 -4.234 -5.668 1.00 93.38 201 GLN A N 1
ATOM 1578 C CA . GLN A 1 201 ? -5.617 -3.831 -6.444 1.00 93.38 201 GLN A CA 1
ATOM 1579 C C . GLN A 1 201 ? -5.388 -3.795 -7.964 1.00 93.38 201 GLN A C 1
ATOM 1581 O O . GLN A 1 201 ? -5.572 -2.750 -8.592 1.00 93.38 201 GLN A O 1
ATOM 1586 N N . PRO A 1 202 ? -4.970 -4.912 -8.592 1.00 94.56 202 PRO A N 1
ATOM 1587 C CA . PRO A 1 202 ? -4.819 -4.923 -10.041 1.00 94.56 202 PRO A CA 1
ATOM 1588 C C . PRO A 1 202 ? -6.184 -4.761 -10.723 1.00 94.56 202 PRO A C 1
ATOM 1590 O O . PRO A 1 202 ? -6.334 -3.985 -11.662 1.00 94.56 202 PRO A O 1
ATOM 1593 N N . LEU A 1 203 ? -7.202 -5.461 -10.229 1.00 94.31 203 LEU A N 1
ATOM 1594 C CA . LEU A 1 203 ? -8.509 -5.507 -10.866 1.00 94.31 203 LEU A CA 1
ATOM 1595 C C . LEU A 1 203 ? -9.372 -4.295 -10.525 1.00 94.31 203 LEU A C 1
ATOM 1597 O O . LEU A 1 203 ? -9.362 -3.809 -9.397 1.00 94.31 203 LEU A O 1
ATOM 1601 N N . HIS A 1 204 ? -10.152 -3.849 -11.505 1.00 92.62 204 HIS A N 1
ATOM 1602 C CA . HIS A 1 204 ? -11.174 -2.831 -11.332 1.00 92.62 204 HIS A CA 1
ATOM 1603 C C . HIS A 1 204 ? -12.237 -3.297 -10.333 1.00 92.62 204 HIS A C 1
ATOM 1605 O O . HIS A 1 204 ? -12.640 -4.462 -10.360 1.00 92.62 204 HIS A O 1
ATOM 1611 N N . ARG A 1 205 ? -12.733 -2.388 -9.484 1.00 89.38 205 ARG A N 1
ATOM 1612 C CA . ARG A 1 205 ? -13.693 -2.724 -8.415 1.00 89.38 205 ARG A CA 1
ATOM 1613 C C . ARG A 1 205 ? -14.925 -3.491 -8.897 1.00 89.38 205 ARG A C 1
ATOM 1615 O O . ARG A 1 205 ? -15.343 -4.432 -8.237 1.00 89.38 205 ARG A O 1
ATOM 1622 N N . ASP A 1 206 ? -15.428 -3.143 -10.084 1.00 88.31 206 ASP A N 1
ATOM 1623 C CA . ASP A 1 206 ? -16.594 -3.792 -10.700 1.00 88.31 206 ASP A CA 1
ATOM 1624 C C . ASP A 1 206 ? -16.416 -5.306 -10.892 1.00 88.31 206 ASP A C 1
ATOM 1626 O O . ASP A 1 206 ? -17.403 -6.030 -10.858 1.00 88.31 206 ASP A O 1
ATOM 1630 N N . VAL A 1 207 ? -15.178 -5.777 -11.093 1.00 89.06 207 VAL A N 1
ATOM 1631 C CA . VAL A 1 207 ? -14.881 -7.191 -11.384 1.00 89.06 207 VAL A CA 1
ATOM 1632 C C . VAL A 1 207 ? -14.124 -7.887 -10.255 1.00 89.06 207 VAL A C 1
ATOM 1634 O O . VAL A 1 207 ? -14.136 -9.108 -10.163 1.00 89.06 207 VAL A O 1
ATOM 1637 N N . ALA A 1 208 ? -13.468 -7.129 -9.372 1.00 87.06 208 ALA A N 1
ATOM 1638 C CA . ALA A 1 208 ? -12.525 -7.636 -8.375 1.00 87.06 208 ALA A CA 1
ATOM 1639 C C . ALA A 1 208 ? -13.108 -8.710 -7.432 1.00 87.06 208 ALA A C 1
ATOM 1641 O O . ALA A 1 208 ? -12.361 -9.550 -6.929 1.00 87.06 208 ALA A O 1
ATOM 1642 N N . LEU A 1 209 ? -14.426 -8.685 -7.198 1.00 86.62 209 LEU A N 1
ATOM 1643 C CA . LEU A 1 209 ? -15.144 -9.602 -6.303 1.00 86.62 209 LEU A CA 1
ATOM 1644 C C . LEU A 1 209 ? -16.086 -10.574 -7.038 1.00 86.62 209 LEU A C 1
ATOM 1646 O O . LEU A 1 209 ? -16.884 -11.257 -6.393 1.00 86.62 209 LEU A O 1
ATOM 1650 N N . GLU A 1 210 ? -16.019 -10.654 -8.369 1.00 87.50 210 GLU A N 1
ATOM 1651 C CA . GLU A 1 210 ? -16.812 -11.615 -9.140 1.00 87.50 210 GLU A CA 1
ATOM 1652 C C . GLU A 1 210 ? -16.348 -13.062 -8.891 1.00 87.50 210 GLU A C 1
ATOM 1654 O O . GLU A 1 210 ? -15.158 -13.338 -8.731 1.00 87.50 210 GLU A O 1
ATOM 1659 N N . GLU A 1 211 ? -17.283 -14.024 -8.901 1.00 82.50 211 GLU A N 1
ATOM 1660 C CA . GLU A 1 211 ? -16.966 -15.443 -8.655 1.00 82.50 211 GLU A CA 1
ATOM 1661 C C . GLU A 1 211 ? -15.928 -15.999 -9.647 1.00 82.50 211 GLU A C 1
ATOM 1663 O O . GLU A 1 211 ? -15.076 -16.797 -9.256 1.00 82.50 211 GLU A O 1
ATOM 1668 N N . GLY A 1 212 ? -15.952 -15.534 -10.904 1.00 84.81 212 GLY A N 1
ATOM 1669 C CA . GLY A 1 212 ? -15.021 -15.968 -11.951 1.00 84.81 212 GLY A CA 1
ATOM 1670 C C . GLY A 1 212 ? -13.557 -15.652 -11.636 1.00 84.81 212 GLY A C 1
ATOM 1671 O O . GLY A 1 212 ? -12.688 -16.493 -11.866 1.00 84.81 212 GLY A O 1
ATOM 1672 N N . VAL A 1 213 ? -13.287 -14.507 -10.997 1.00 85.88 213 VAL A N 1
ATOM 1673 C CA . VAL A 1 213 ? -11.925 -14.086 -10.630 1.00 85.88 213 VAL A CA 1
ATOM 1674 C C . VAL A 1 213 ? -11.267 -15.095 -9.693 1.00 85.88 213 VAL A C 1
ATOM 1676 O O . VAL A 1 213 ? -10.076 -15.385 -9.819 1.00 85.88 213 VAL A O 1
ATOM 1679 N N . ARG A 1 214 ? -12.034 -15.677 -8.764 1.00 86.06 214 ARG A N 1
ATOM 1680 C CA . ARG A 1 214 ? -11.518 -16.694 -7.840 1.00 86.06 214 ARG A CA 1
ATOM 1681 C C . ARG A 1 214 ? -11.021 -17.928 -8.589 1.00 86.06 214 ARG A C 1
ATOM 1683 O O . ARG A 1 214 ? -9.940 -18.429 -8.275 1.00 86.06 214 ARG A O 1
ATOM 1690 N N . ASP A 1 215 ? -11.813 -18.429 -9.529 1.00 87.88 215 ASP A N 1
ATOM 1691 C CA . ASP A 1 215 ? -11.490 -19.645 -10.275 1.00 87.88 215 ASP A CA 1
ATOM 1692 C C . ASP A 1 215 ? -10.301 -19.415 -11.215 1.00 87.88 215 ASP A C 1
ATOM 1694 O O . ASP A 1 215 ? -9.403 -20.256 -11.304 1.00 87.88 215 ASP A O 1
ATOM 1698 N N . GLU A 1 216 ? -10.235 -18.248 -11.853 1.00 89.62 216 GLU A N 1
ATOM 1699 C CA . GLU A 1 216 ? -9.125 -17.865 -12.725 1.00 89.62 216 GLU A CA 1
ATOM 1700 C C . GLU A 1 216 ? -7.811 -17.686 -11.947 1.00 89.62 216 GLU A C 1
ATOM 1702 O O . GLU A 1 216 ? -6.768 -18.194 -12.370 1.00 89.62 216 GLU A O 1
ATOM 1707 N N . LEU A 1 217 ? -7.852 -17.044 -10.772 1.00 88.44 217 LEU A N 1
ATOM 1708 C CA . LEU A 1 217 ? -6.702 -16.951 -9.867 1.00 88.44 217 LEU A CA 1
ATOM 1709 C C . LEU A 1 217 ? -6.252 -18.333 -9.382 1.00 88.44 217 LEU A C 1
ATOM 1711 O O . LEU A 1 217 ? -5.054 -18.611 -9.351 1.00 88.44 217 LEU A O 1
ATOM 1715 N N . ALA A 1 218 ? -7.191 -19.220 -9.036 1.00 87.19 218 ALA A N 1
ATOM 1716 C CA . ALA A 1 218 ? -6.876 -20.585 -8.615 1.00 87.19 218 ALA A CA 1
ATOM 1717 C C . ALA A 1 218 ? -6.245 -21.420 -9.746 1.00 87.19 218 ALA A C 1
ATOM 1719 O O . ALA A 1 218 ? -5.417 -22.294 -9.479 1.00 87.19 218 ALA A O 1
ATOM 1720 N N . ALA A 1 219 ? -6.611 -21.151 -11.001 1.00 91.94 219 ALA A N 1
ATOM 1721 C CA . ALA A 1 219 ? -6.042 -21.801 -12.179 1.00 91.94 219 ALA A CA 1
ATOM 1722 C C . ALA A 1 219 ? -4.668 -21.232 -12.589 1.00 91.94 219 ALA A C 1
ATOM 1724 O O . ALA A 1 219 ? -3.913 -21.892 -13.314 1.00 91.94 219 ALA A O 1
ATOM 1725 N N . TRP A 1 220 ? -4.313 -20.027 -12.141 1.00 94.19 220 TRP A N 1
ATOM 1726 C CA . TRP A 1 220 ? -3.051 -19.379 -12.484 1.00 94.19 220 TRP A CA 1
ATOM 1727 C C . TRP A 1 220 ? -1.898 -19.850 -11.587 1.00 94.19 220 TRP A C 1
ATOM 1729 O O . TRP A 1 220 ? -1.570 -19.277 -10.547 1.00 94.19 220 TRP A O 1
ATOM 1739 N N . ILE A 1 221 ? -1.211 -20.898 -12.044 1.00 91.12 221 ILE A N 1
ATOM 1740 C CA . ILE A 1 221 ? 0.019 -21.389 -11.412 1.00 91.12 221 ILE A CA 1
ATOM 1741 C C . ILE A 1 221 ? 1.093 -20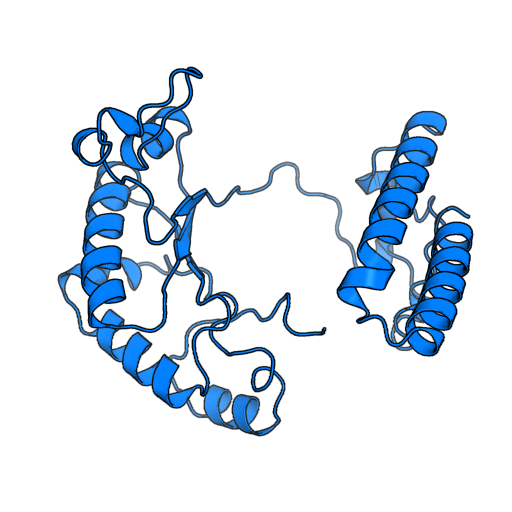.294 -11.458 1.00 91.12 221 ILE A C 1
ATOM 1743 O O . ILE A 1 221 ? 1.498 -19.864 -12.536 1.00 91.12 221 ILE A O 1
ATOM 1747 N N . GLY A 1 222 ? 1.583 -19.883 -10.286 1.00 88.75 222 GLY A N 1
ATOM 1748 C CA . GLY A 1 222 ? 2.608 -18.844 -10.166 1.00 88.75 222 GLY A CA 1
ATOM 1749 C C . GLY A 1 222 ? 2.066 -17.412 -10.144 1.00 88.75 222 GLY A C 1
ATOM 1750 O O . GLY A 1 222 ? 2.866 -16.482 -10.239 1.00 88.75 222 GLY A O 1
ATOM 1751 N N . ALA A 1 223 ? 0.748 -17.227 -9.998 1.00 93.69 223 ALA A N 1
ATOM 1752 C CA . ALA A 1 223 ? 0.164 -15.917 -9.727 1.00 93.69 223 ALA A CA 1
ATOM 1753 C C . ALA A 1 223 ? 0.847 -15.253 -8.516 1.00 93.69 223 ALA A C 1
ATOM 1755 O O . ALA A 1 223 ? 1.129 -15.935 -7.520 1.00 93.69 223 ALA A O 1
ATOM 1756 N N . PRO A 1 224 ? 1.111 -13.935 -8.562 1.00 95.50 224 PRO A N 1
ATOM 1757 C CA . PRO A 1 224 ? 1.634 -13.245 -7.397 1.00 95.50 224 PRO A CA 1
ATOM 1758 C C . PRO A 1 224 ? 0.575 -13.193 -6.287 1.00 95.50 224 PRO A C 1
ATOM 1760 O O . PRO A 1 224 ? -0.623 -13.196 -6.579 1.00 95.50 224 PRO A O 1
ATOM 1763 N N . PRO A 1 225 ? 0.982 -13.090 -5.011 1.00 94.81 225 PRO A N 1
ATOM 1764 C CA . PRO A 1 225 ? 0.045 -12.748 -3.951 1.00 94.81 225 PRO A CA 1
ATOM 1765 C C . PRO A 1 225 ? -0.582 -11.383 -4.251 1.00 94.81 225 PRO A C 1
ATOM 1767 O O . PRO A 1 225 ? 0.119 -10.451 -4.650 1.00 94.81 225 PRO A O 1
ATOM 1770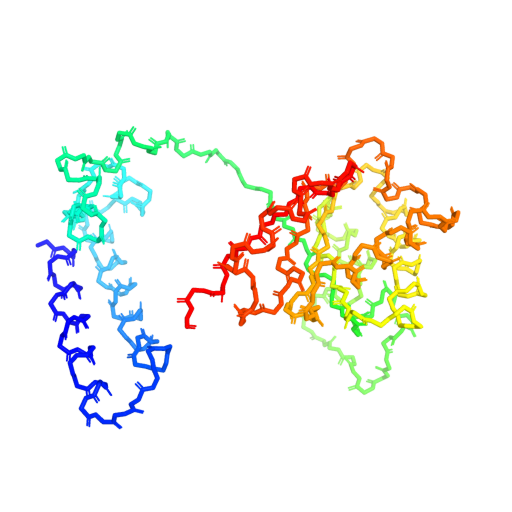 N N . MET A 1 226 ? -1.894 -11.268 -4.057 1.00 93.19 226 MET A N 1
ATOM 1771 C CA . MET A 1 226 ? -2.646 -10.044 -4.333 1.00 93.19 226 MET A CA 1
ATOM 1772 C C . MET A 1 226 ? -3.424 -9.598 -3.100 1.00 93.19 226 MET A C 1
ATOM 1774 O O . MET A 1 226 ? -3.846 -10.427 -2.294 1.00 93.19 226 MET A O 1
ATOM 1778 N N . ILE A 1 227 ? -3.627 -8.290 -2.979 1.00 91.81 227 ILE A N 1
ATOM 1779 C CA . ILE A 1 227 ? -4.539 -7.689 -2.007 1.00 91.81 227 ILE A CA 1
ATOM 1780 C C . ILE A 1 227 ? -5.568 -6.822 -2.735 1.00 91.81 227 ILE A C 1
ATOM 1782 O O . ILE A 1 227 ? -5.233 -6.094 -3.670 1.00 91.81 227 ILE A O 1
ATOM 1786 N N . ILE A 1 228 ? -6.815 -6.906 -2.283 1.00 83.81 228 ILE A N 1
ATOM 1787 C CA . ILE A 1 228 ? -7.941 -6.070 -2.702 1.00 83.81 228 ILE A CA 1
ATOM 1788 C C . ILE A 1 228 ? -8.411 -5.382 -1.418 1.00 83.81 228 ILE A C 1
ATOM 1790 O O . ILE A 1 228 ? -8.746 -6.083 -0.467 1.00 83.81 228 ILE A O 1
ATOM 1794 N N . ASP A 1 229 ? -8.331 -4.051 -1.353 1.00 70.25 229 ASP A N 1
ATOM 1795 C CA . ASP A 1 229 ? -8.475 -3.302 -0.083 1.00 70.25 229 ASP A CA 1
ATOM 1796 C C . ASP A 1 229 ? -9.485 -2.135 -0.167 1.00 70.25 229 ASP A C 1
ATOM 1798 O O . ASP A 1 229 ? -10.093 -1.786 0.831 1.00 70.25 229 ASP A O 1
ATOM 1802 N N . GLU A 1 230 ? -9.722 -1.551 -1.352 1.00 61.41 230 GLU A N 1
ATOM 1803 C CA . GLU A 1 230 ? -10.544 -0.328 -1.534 1.00 61.41 230 GLU A CA 1
ATOM 1804 C C . GLU A 1 230 ? -11.684 -0.504 -2.566 1.00 61.41 230 GLU A C 1
ATOM 1806 O O . GLU A 1 230 ? -12.227 0.467 -3.104 1.00 61.41 230 GLU A O 1
ATOM 1811 N N . SER A 1 231 ? -12.035 -1.756 -2.875 1.00 59.72 231 SER A N 1
ATOM 1812 C CA . SER A 1 231 ? -13.012 -2.117 -3.916 1.00 59.72 231 SER A CA 1
ATOM 1813 C C . SER A 1 231 ? -14.398 -2.497 -3.370 1.00 59.72 231 SER A C 1
ATOM 1815 O O . SER A 1 231 ? -15.206 -3.046 -4.110 1.00 59.72 231 SER A O 1
ATOM 1817 N N . ASP A 1 232 ? -14.680 -2.235 -2.093 1.00 58.34 232 ASP A N 1
ATOM 1818 C CA . ASP A 1 232 ? -15.923 -2.606 -1.393 1.00 58.34 232 ASP A CA 1
ATOM 1819 C C . ASP A 1 232 ? -17.034 -1.533 -1.440 1.00 58.34 232 ASP A C 1
ATOM 1821 O O . ASP A 1 232 ? -18.079 -1.696 -0.805 1.00 58.34 232 ASP A O 1
ATOM 1825 N N . GLY A 1 233 ? -16.803 -0.438 -2.176 1.00 52.75 233 GLY A N 1
ATOM 1826 C CA . GLY A 1 233 ? -17.690 0.731 -2.262 1.00 52.75 233 GLY A CA 1
ATOM 1827 C C . GLY A 1 233 ? -18.700 0.718 -3.400 1.00 52.75 233 GLY A C 1
ATOM 1828 O O . GLY A 1 233 ? -18.364 0.211 -4.493 1.00 52.75 233 GLY A O 1
#

Secondary structure (DSSP, 8-state):
-HHHHHHHHHHHHHHHHHHHT--HHHHHHHHHHHHHHHHHHHHHHHT--HHHHHHTTTT---GGGT-GGGTT--HHHHPPPPPS-----EEE-SS--SSGGGS-GGG---SSS--SHHHHHHHHT--EEEEE--S-HHHHHHHHHHHHHHHHHH-TT-EEEEE-TT-BSSHHHHHHHHHHHHH-GGGHHHHSTT-EEEEE--B-HHHHT-HHHHHHHHH-TTPPPEE--S---

pLDDT: mean 94.04, std 6.26, range [52.75, 98.69]